Protein AF-A0ABD1ZQE1-F1 (afdb_monomer_lite)

Organism: NCBI:txid41844

Sequence (246 aa):
MGNGGNFEIPQEILAVLPSDPYEQLDLARRITAMAVAERLSKLEGETGKLRAKLAEKELIITELNDRVADAESTLEETTARLSAALDDQAKLANEKNLLVNTVKKLNRDVAKLETFKRTLMQSLQEDDDGSHKSEYGGHSSSVAALVASEAKKASSDSWSNSRSQAWNDDNDSEPSHTHGSPASADATGAGSPERAPPQESSSKVPLPLSLPSSLVISPLERSVKTALSRGDCNKAIVLLLMFCNP

InterPro domains:
  IPR058936 At4g15545-like [PTHR47383] (4-231)

pLDDT: mean 73.69, std 25.11, range [28.98, 98.75]

Radius of gyration: 49.68 Å; chains: 1; bounding box: 102×58×146 Å

Secondary structure (DSSP, 8-state):
----------HHHHTTS-SSHHHHHHHHHHHHHHHHHHHHHHHHHHHHHHHHHHHHHHHHHHHHHHHHHHHHHHHHHHHHHHHHHHHHHHHHHHHHHHHHHHHHHHHHHHHHHHHHHHHHHHHHHHHHGGGS----------HHHHHHHHHHHTSS--------------------------------------------------------------HHHHHHHHHHHTT-HHHHHHHHHTTS--

Structure (mmCIF, N/CA/C/O backbone):
data_AF-A0ABD1ZQE1-F1
#
_entry.id   AF-A0ABD1ZQE1-F1
#
loop_
_atom_site.group_PDB
_atom_site.id
_atom_site.type_symbol
_atom_site.label_atom_id
_atom_site.label_alt_id
_atom_site.label_comp_id
_atom_site.label_asym_id
_atom_site.label_entity_id
_atom_site.label_seq_id
_atom_site.pdbx_PDB_ins_code
_atom_site.Cartn_x
_atom_site.Cartn_y
_atom_site.Cartn_z
_atom_site.occupancy
_atom_site.B_iso_or_equiv
_atom_site.auth_seq_id
_atom_site.auth_comp_id
_atom_site.auth_asym_id
_atom_site.auth_atom_id
_atom_site.pdbx_PDB_model_num
ATOM 1 N N . MET A 1 1 ? -10.333 13.933 69.249 1.00 42.19 1 MET A N 1
ATOM 2 C CA . MET A 1 1 ? -11.207 12.821 68.816 1.00 42.19 1 MET A CA 1
ATOM 3 C C . MET A 1 1 ? -12.400 13.460 68.130 1.00 42.19 1 MET A C 1
ATOM 5 O O . MET A 1 1 ? -13.180 14.116 68.803 1.00 42.19 1 MET A O 1
ATOM 9 N N . GLY A 1 2 ? -12.412 13.460 66.796 1.00 43.78 2 GLY A N 1
ATOM 10 C CA . GLY A 1 2 ? -13.240 14.380 66.014 1.00 43.78 2 GLY A CA 1
ATOM 11 C C . GLY A 1 2 ? -14.594 13.802 65.621 1.00 43.78 2 GLY A C 1
ATOM 12 O O . GLY A 1 2 ? -14.643 12.880 64.821 1.00 43.78 2 GLY A O 1
ATOM 13 N N . ASN A 1 3 ? -15.653 14.411 66.154 1.00 45.50 3 ASN A N 1
ATOM 14 C CA . ASN A 1 3 ? -16.943 14.614 65.496 1.00 45.50 3 ASN A CA 1
ATOM 15 C C . ASN A 1 3 ? -17.528 13.413 64.723 1.00 45.50 3 ASN A C 1
ATOM 17 O O . ASN A 1 3 ? -17.558 13.405 63.492 1.00 45.50 3 ASN A O 1
ATOM 21 N N . GLY A 1 4 ? -18.084 12.443 65.456 1.00 54.31 4 GLY A N 1
ATOM 22 C CA . GLY A 1 4 ? -19.125 11.581 64.898 1.00 54.31 4 GLY A CA 1
ATOM 23 C C . GLY A 1 4 ? -20.335 12.449 64.565 1.00 54.31 4 GLY A C 1
ATOM 24 O O . GLY A 1 4 ? -21.123 12.762 65.450 1.00 54.31 4 GLY A O 1
ATOM 25 N N . GLY A 1 5 ? -20.422 12.917 63.318 1.00 51.06 5 GLY A N 1
ATOM 26 C CA . GLY A 1 5 ? -21.546 13.725 62.862 1.00 51.06 5 GLY A CA 1
ATOM 27 C C . GLY A 1 5 ? -22.825 12.907 62.971 1.00 51.06 5 GLY A C 1
ATOM 28 O O . GLY A 1 5 ? -22.910 11.839 62.367 1.00 51.06 5 GLY A O 1
ATOM 29 N N . ASN A 1 6 ? -23.791 13.395 63.751 1.00 60.50 6 ASN A N 1
ATOM 30 C CA . ASN A 1 6 ? -25.096 12.760 63.886 1.00 60.50 6 ASN A CA 1
ATOM 31 C C . ASN A 1 6 ? -25.741 12.670 62.499 1.00 60.50 6 ASN A C 1
ATOM 33 O O . ASN A 1 6 ? -26.168 13.679 61.940 1.00 60.50 6 ASN A O 1
ATOM 37 N N . PHE A 1 7 ? -25.783 11.464 61.939 1.00 66.62 7 PHE A N 1
ATOM 38 C CA . PHE A 1 7 ? -26.463 11.199 60.682 1.00 66.62 7 PHE A CA 1
ATOM 39 C C . PHE A 1 7 ? -27.963 11.079 60.971 1.00 66.62 7 PHE A C 1
ATOM 41 O O . PHE A 1 7 ? -28.499 9.980 61.110 1.00 66.62 7 PHE A O 1
ATOM 48 N N . GLU A 1 8 ? -28.626 12.223 61.145 1.00 79.12 8 GLU A N 1
ATOM 49 C CA . GLU A 1 8 ? -30.082 12.274 61.250 1.00 79.12 8 GLU A CA 1
ATOM 50 C C . GLU A 1 8 ? -30.692 11.848 59.914 1.00 79.12 8 GLU A C 1
ATOM 52 O O . GLU A 1 8 ? -30.603 12.545 58.903 1.00 79.12 8 GLU A O 1
ATOM 57 N N . ILE A 1 9 ? -31.295 10.660 59.915 1.00 81.44 9 ILE A N 1
ATOM 58 C CA . ILE A 1 9 ? -32.067 10.154 58.784 1.00 81.44 9 ILE A CA 1
ATOM 59 C C . ILE A 1 9 ? -33.347 11.002 58.700 1.00 81.44 9 ILE A C 1
ATOM 61 O O . ILE A 1 9 ? -34.075 11.065 59.693 1.00 81.44 9 ILE A O 1
ATOM 65 N N . PRO A 1 10 ? -33.652 11.638 57.551 1.00 89.81 10 PRO A N 1
ATOM 66 C CA . PRO A 1 10 ? -34.855 12.448 57.393 1.00 89.81 10 PRO A CA 1
ATOM 67 C C . PRO A 1 10 ? -36.128 11.703 57.804 1.00 89.81 10 PRO A C 1
ATOM 69 O O . PRO A 1 10 ? -36.316 10.535 57.453 1.00 89.81 10 PRO A O 1
ATOM 72 N N . GLN A 1 11 ? -37.035 12.401 58.493 1.00 83.75 11 GLN A N 1
ATOM 73 C CA . GLN A 1 11 ? -38.288 11.833 59.009 1.00 83.75 11 GLN A CA 1
ATOM 74 C C . GLN A 1 11 ? -39.142 11.180 57.906 1.00 83.75 11 GLN A C 1
ATOM 76 O O . GLN A 1 11 ? -39.815 10.179 58.138 1.00 83.75 11 GLN A O 1
ATOM 81 N N . GLU A 1 12 ? -39.062 11.723 56.691 1.00 86.50 12 GLU A N 1
ATOM 82 C CA . GLU A 1 12 ? -39.684 11.197 55.473 1.00 86.50 12 GLU A CA 1
ATOM 83 C C . GLU A 1 12 ? -39.190 9.787 55.125 1.00 86.50 12 GLU A C 1
ATOM 85 O O . GLU A 1 12 ? -39.995 8.934 54.767 1.00 86.50 12 GLU A O 1
ATOM 90 N N . ILE A 1 13 ? -37.889 9.514 55.282 1.00 84.81 13 ILE A N 1
ATOM 91 C CA . ILE A 1 13 ? -37.289 8.194 55.034 1.00 84.81 13 ILE A CA 1
ATOM 92 C C . ILE A 1 13 ? -37.638 7.231 56.173 1.00 84.81 13 ILE A C 1
ATOM 94 O O . ILE A 1 13 ? -37.975 6.078 55.910 1.00 84.81 13 ILE A O 1
ATOM 98 N N . LEU A 1 14 ? -37.627 7.705 57.425 1.00 84.06 14 LEU A N 1
ATOM 99 C CA . LEU A 1 14 ? -38.052 6.909 58.584 1.00 84.06 14 LEU A CA 1
ATOM 100 C C . LEU A 1 14 ? -39.512 6.439 58.467 1.00 84.06 14 LEU A C 1
ATOM 102 O O . LEU A 1 14 ? -39.828 5.342 58.914 1.00 84.06 14 LEU A O 1
ATOM 106 N N . ALA A 1 15 ? -40.386 7.223 57.827 1.00 86.06 15 ALA A N 1
ATOM 107 C CA . ALA A 1 15 ? -41.787 6.863 57.603 1.00 86.06 15 ALA A CA 1
ATOM 108 C C . ALA A 1 15 ? -42.003 5.751 56.551 1.00 86.06 15 ALA A C 1
ATOM 110 O O . ALA A 1 15 ? -43.065 5.131 56.548 1.00 86.06 15 ALA A O 1
ATOM 111 N N . VAL A 1 16 ? -41.027 5.491 55.668 1.00 89.75 16 VAL A N 1
ATOM 112 C CA . VAL A 1 16 ? -41.084 4.413 54.650 1.00 89.75 16 VAL A CA 1
ATOM 113 C C . VAL A 1 16 ? -40.208 3.207 55.000 1.00 89.75 16 VAL A C 1
ATOM 115 O O . VAL A 1 16 ? -40.231 2.199 54.291 1.00 89.75 16 VAL A O 1
ATOM 118 N N . LEU A 1 17 ? -39.411 3.303 56.065 1.00 90.12 17 LEU A N 1
ATOM 119 C CA . LEU A 1 17 ? -38.509 2.243 56.495 1.00 90.12 17 LEU A CA 1
ATOM 120 C C . LEU A 1 17 ? -39.304 1.141 57.231 1.00 90.12 17 LEU A C 1
ATOM 122 O O . LEU A 1 17 ? -40.104 1.469 58.110 1.00 90.12 17 LEU A O 1
ATOM 126 N N . PRO A 1 18 ? -39.093 -0.156 56.926 1.00 92.75 18 PRO A N 1
ATOM 127 C CA . PRO A 1 18 ? -39.742 -1.247 57.652 1.00 92.75 18 PRO A CA 1
ATOM 128 C C . PRO A 1 18 ? -39.491 -1.159 59.160 1.00 92.75 18 PRO A C 1
ATOM 130 O O . PRO A 1 18 ? -38.389 -0.819 59.588 1.00 92.75 18 PRO A O 1
ATOM 133 N N . SER A 1 19 ? -40.497 -1.471 59.977 1.00 89.88 19 SER A N 1
ATOM 134 C CA . SER A 1 19 ? -40.360 -1.413 61.442 1.00 89.88 19 SER A CA 1
ATOM 135 C C . SER A 1 19 ? -39.588 -2.604 62.022 1.00 89.88 19 SER A C 1
ATOM 137 O O . SER A 1 19 ? -39.039 -2.491 63.116 1.00 89.88 19 SER A O 1
ATOM 139 N N . ASP A 1 20 ? -39.534 -3.729 61.304 1.00 95.81 20 ASP A N 1
ATOM 140 C CA . ASP A 1 20 ? -38.746 -4.901 61.686 1.00 95.81 20 ASP A CA 1
ATOM 141 C C . ASP A 1 20 ? -37.277 -4.778 61.212 1.00 95.81 20 ASP A C 1
ATOM 143 O O . ASP A 1 20 ? -37.026 -4.480 60.038 1.00 95.81 20 ASP A O 1
ATOM 147 N N . PRO A 1 21 ? -36.278 -5.021 62.085 1.00 93.81 21 PRO A N 1
ATOM 148 C CA . PRO A 1 21 ? -34.865 -4.893 61.726 1.00 93.81 21 PRO A CA 1
ATOM 149 C C . PRO A 1 21 ? -34.365 -5.915 60.689 1.00 93.81 21 PRO A C 1
ATOM 151 O O . PRO A 1 21 ? -33.378 -5.633 60.005 1.00 93.81 21 PRO A O 1
ATOM 154 N N . TYR A 1 22 ? -35.001 -7.082 60.532 1.00 96.56 22 TYR A N 1
ATOM 155 C CA . TYR A 1 22 ? -34.612 -8.048 59.498 1.00 96.56 22 TYR A CA 1
ATOM 156 C C . TYR A 1 22 ? -35.141 -7.624 58.121 1.00 96.56 22 TYR A C 1
ATOM 158 O O . TYR A 1 22 ? -34.394 -7.678 57.140 1.00 96.56 22 TYR A O 1
ATOM 166 N N . GLU A 1 23 ? -36.365 -7.093 58.042 1.00 95.94 23 GLU A N 1
ATOM 167 C CA . GLU A 1 23 ? -36.902 -6.488 56.812 1.00 95.94 23 GLU A CA 1
ATOM 168 C C . GLU A 1 23 ? -36.058 -5.292 56.328 1.00 95.94 23 GLU A C 1
ATOM 170 O O . GLU A 1 23 ? -35.822 -5.145 55.124 1.00 95.94 23 GLU A O 1
ATOM 175 N N . GLN A 1 24 ? -35.526 -4.472 57.244 1.00 94.88 24 GLN A N 1
ATOM 176 C CA . GLN A 1 24 ? -34.577 -3.401 56.900 1.00 94.88 24 GLN A CA 1
ATOM 177 C C . GLN A 1 24 ? -33.282 -3.940 56.272 1.00 94.88 24 GLN A C 1
ATOM 179 O O . GLN A 1 24 ? -32.789 -3.380 55.288 1.00 94.88 24 GLN A O 1
ATOM 184 N N . LEU A 1 25 ? -32.732 -5.037 56.806 1.00 96.44 25 LEU A N 1
ATOM 185 C CA . LEU A 1 25 ? -31.527 -5.672 56.265 1.00 96.44 25 LEU A CA 1
ATOM 186 C C . LEU A 1 25 ? -31.771 -6.241 54.858 1.00 96.44 25 LEU A C 1
ATOM 188 O O . LEU A 1 25 ? -30.907 -6.136 53.983 1.00 96.44 25 LEU A O 1
ATOM 192 N N . ASP A 1 26 ? -32.949 -6.812 54.622 1.00 96.81 26 ASP A N 1
ATOM 193 C CA . ASP A 1 26 ? -33.350 -7.333 53.315 1.00 96.81 26 ASP A CA 1
ATOM 194 C C . ASP A 1 26 ? -33.586 -6.211 52.291 1.00 96.81 26 ASP A C 1
ATOM 196 O O . ASP A 1 26 ? -33.171 -6.340 51.131 1.00 96.81 26 ASP A O 1
ATOM 200 N N . LEU A 1 27 ? -34.153 -5.074 52.713 1.00 95.62 27 LEU A N 1
ATOM 201 C CA . LEU A 1 27 ? -34.239 -3.860 51.897 1.00 95.62 27 LEU A CA 1
ATOM 202 C C . LEU A 1 27 ? -32.841 -3.328 51.537 1.00 95.62 27 LEU A C 1
ATOM 204 O O . LEU A 1 27 ? -32.567 -3.079 50.362 1.00 95.62 27 LEU A O 1
ATOM 208 N N . ALA A 1 28 ? -31.931 -3.222 52.509 1.00 96.00 28 ALA A N 1
ATOM 209 C CA . ALA A 1 28 ? -30.550 -2.788 52.280 1.00 96.00 28 ALA A CA 1
ATOM 210 C C . ALA A 1 28 ? -29.798 -3.722 51.312 1.00 96.00 28 ALA A C 1
ATOM 212 O O . ALA A 1 28 ? -29.109 -3.258 50.393 1.00 96.00 28 ALA A O 1
ATOM 213 N N . ARG A 1 29 ? -29.980 -5.044 51.455 1.00 97.75 29 ARG A N 1
ATOM 214 C CA . ARG A 1 29 ? -29.431 -6.048 50.529 1.00 97.75 29 ARG A CA 1
ATOM 215 C C . ARG A 1 29 ? -29.992 -5.871 49.119 1.00 97.75 29 ARG A C 1
ATOM 217 O O . ARG A 1 29 ? -29.226 -5.932 48.160 1.00 97.75 29 ARG A O 1
ATOM 224 N N . ARG A 1 30 ? -31.296 -5.599 48.979 1.00 97.69 30 ARG A N 1
ATOM 225 C CA . ARG A 1 30 ? -31.943 -5.331 47.683 1.00 97.69 30 ARG A CA 1
ATOM 226 C C . ARG A 1 30 ? -31.416 -4.052 47.030 1.00 97.69 30 ARG A C 1
ATOM 228 O O . ARG A 1 30 ? -31.099 -4.082 45.846 1.00 97.69 30 ARG A O 1
ATOM 235 N N . ILE A 1 31 ? -31.265 -2.964 47.787 1.00 96.69 31 ILE A N 1
ATOM 236 C CA . ILE A 1 31 ? -30.689 -1.700 47.293 1.00 96.69 31 ILE A CA 1
ATOM 237 C C . ILE A 1 31 ? -29.254 -1.924 46.805 1.00 96.69 31 ILE A C 1
ATOM 239 O O . ILE A 1 31 ? -28.911 -1.517 45.697 1.00 96.69 31 ILE A O 1
ATOM 243 N N . THR A 1 32 ? -28.438 -2.645 47.578 1.00 98.25 32 THR A N 1
ATOM 244 C CA . THR A 1 32 ? -27.058 -2.972 47.186 1.00 98.25 32 THR A CA 1
ATOM 245 C C . THR A 1 32 ? -27.025 -3.854 45.935 1.00 98.25 32 THR A C 1
ATOM 247 O O . THR A 1 32 ? -26.240 -3.591 45.028 1.00 98.25 32 THR A O 1
ATOM 250 N N . ALA A 1 33 ? -27.901 -4.859 45.834 1.00 98.31 33 ALA A N 1
ATOM 251 C CA . ALA A 1 33 ? -28.013 -5.704 44.645 1.00 98.31 33 ALA A CA 1
ATOM 252 C C . ALA A 1 33 ? -28.395 -4.894 43.391 1.00 98.31 33 ALA A C 1
ATOM 254 O O . ALA A 1 33 ? -27.786 -5.091 42.341 1.00 98.31 33 ALA A O 1
ATOM 255 N N . MET A 1 34 ? -29.335 -3.946 43.501 1.00 98.31 34 MET A N 1
ATOM 256 C CA . MET A 1 34 ? -29.698 -3.047 42.397 1.00 98.31 34 MET A CA 1
ATOM 257 C C . MET A 1 34 ? -28.541 -2.118 42.006 1.00 98.31 34 MET A C 1
ATOM 259 O O . MET A 1 34 ? -28.222 -2.026 40.825 1.00 98.31 34 MET A O 1
ATOM 263 N N . ALA A 1 35 ? -27.857 -1.497 42.972 1.00 98.44 35 ALA A N 1
ATOM 264 C CA . ALA A 1 35 ? -26.713 -0.619 42.704 1.00 98.44 35 ALA A CA 1
ATOM 265 C C . ALA A 1 35 ? -25.529 -1.365 42.053 1.00 98.44 35 ALA A C 1
ATOM 267 O O . ALA A 1 35 ? -24.853 -0.836 41.167 1.00 98.44 35 ALA A O 1
ATOM 268 N N . VAL A 1 36 ? -25.286 -2.619 42.455 1.00 98.50 36 VAL A N 1
ATOM 269 C CA . VAL A 1 36 ? -24.295 -3.494 41.810 1.00 98.50 36 VAL A CA 1
ATOM 270 C C . VAL A 1 36 ? -24.739 -3.873 40.395 1.00 98.50 36 VAL A C 1
ATOM 272 O O . VAL A 1 36 ? -23.916 -3.811 39.485 1.00 98.50 36 VAL A O 1
ATOM 275 N N . ALA A 1 37 ? -26.016 -4.207 40.183 1.00 98.31 37 ALA A N 1
ATOM 276 C CA . ALA A 1 37 ? -26.553 -4.542 38.863 1.00 98.31 37 ALA A CA 1
ATOM 277 C C . ALA A 1 37 ? -26.507 -3.353 37.883 1.00 98.31 37 ALA A C 1
ATOM 279 O O . ALA A 1 37 ? -26.112 -3.530 36.732 1.00 98.31 37 ALA A O 1
ATOM 280 N N . GLU A 1 38 ? -26.827 -2.136 38.332 1.00 98.38 38 GLU A N 1
ATOM 281 C CA . GLU A 1 38 ? -26.705 -0.915 37.524 1.00 98.38 38 GLU A CA 1
ATOM 282 C C . GLU A 1 38 ? -25.245 -0.668 37.113 1.00 98.38 38 GLU A C 1
ATOM 284 O O . GLU A 1 38 ? -24.941 -0.465 35.933 1.00 98.38 38 GLU A O 1
ATOM 289 N N . ARG A 1 39 ? -24.313 -0.754 38.073 1.00 98.50 39 ARG A N 1
ATOM 290 C CA . ARG A 1 39 ? -22.879 -0.597 37.798 1.00 98.50 39 ARG A CA 1
ATOM 291 C C . ARG A 1 39 ? -22.351 -1.684 36.859 1.00 98.50 39 ARG A C 1
ATOM 293 O O . ARG A 1 39 ? -21.531 -1.373 35.994 1.00 98.50 39 ARG A O 1
ATOM 300 N N . LEU A 1 40 ? -22.813 -2.925 37.011 1.00 98.50 40 LEU A N 1
ATOM 301 C CA . LEU A 1 40 ? -22.467 -4.038 36.128 1.00 98.50 40 LEU A CA 1
ATOM 302 C C . LEU A 1 40 ? -22.969 -3.771 34.704 1.00 98.50 40 LEU A C 1
ATOM 304 O O . LEU A 1 40 ? -22.155 -3.739 33.787 1.00 98.50 40 LEU A O 1
ATOM 308 N N . SER A 1 41 ? -24.253 -3.442 34.535 1.00 98.25 41 SER A N 1
ATOM 309 C CA . SER A 1 41 ? -24.852 -3.092 33.238 1.00 98.25 41 SER A CA 1
ATOM 310 C C . SER A 1 41 ? -24.125 -1.927 32.554 1.00 98.25 41 SER A C 1
ATOM 312 O O . SER A 1 41 ? -23.918 -1.941 31.338 1.00 98.25 41 SER A O 1
ATOM 314 N N . LYS A 1 42 ? -23.703 -0.906 33.314 1.00 98.44 42 LYS A N 1
ATOM 315 C CA . LYS A 1 42 ? -22.900 0.204 32.781 1.00 98.44 42 LYS A CA 1
ATOM 316 C C . LYS A 1 42 ? -21.540 -0.277 32.262 1.00 98.44 42 LYS A C 1
ATOM 318 O O . LYS A 1 42 ? -21.178 0.051 31.133 1.00 98.44 42 LYS A O 1
ATOM 323 N N . LEU A 1 43 ? -20.811 -1.066 33.055 1.00 98.50 43 LEU A N 1
ATOM 324 C CA . LEU A 1 43 ? -19.501 -1.611 32.675 1.00 98.50 43 LEU A CA 1
ATOM 325 C C . LEU A 1 43 ? -19.598 -2.581 31.490 1.00 98.50 43 LEU A C 1
ATOM 327 O O . LEU A 1 43 ? -18.749 -2.549 30.600 1.00 98.50 43 LEU A O 1
ATOM 331 N N . GLU A 1 44 ? -20.640 -3.408 31.426 1.00 98.38 44 GLU A N 1
ATOM 332 C CA . GLU A 1 44 ? -20.919 -4.293 30.291 1.00 98.38 44 GLU A CA 1
ATOM 333 C C . GLU A 1 44 ? -21.181 -3.488 29.012 1.00 98.38 44 GLU A C 1
ATOM 335 O O . GLU A 1 44 ? -20.582 -3.775 27.971 1.00 98.38 44 GLU A O 1
ATOM 340 N N . GLY A 1 45 ? -21.988 -2.425 29.096 1.00 98.50 45 GLY A N 1
ATOM 341 C CA . GLY A 1 45 ? -22.247 -1.511 27.982 1.00 98.50 45 GLY A CA 1
ATOM 342 C C . GLY A 1 45 ? -21.003 -0.745 27.513 1.00 98.50 45 GLY A C 1
ATOM 343 O O . GLY A 1 45 ? -20.777 -0.606 26.309 1.00 98.50 45 GLY A O 1
ATOM 344 N N . GLU A 1 46 ? -20.164 -0.272 28.435 1.00 98.50 46 GLU A N 1
ATOM 345 C CA . GLU A 1 46 ? -18.870 0.353 28.119 1.00 98.50 46 GLU A CA 1
ATOM 346 C C . GLU A 1 46 ? -17.912 -0.648 27.459 1.00 98.50 46 GLU A C 1
ATOM 348 O O . GLU A 1 46 ? -17.334 -0.350 26.411 1.00 98.50 46 GLU A O 1
ATOM 353 N N . THR A 1 47 ? -17.818 -1.868 27.988 1.00 98.44 47 THR A N 1
ATOM 354 C CA . THR A 1 47 ? -16.986 -2.935 27.412 1.00 98.44 47 THR A CA 1
ATOM 355 C C . THR A 1 47 ? -17.484 -3.345 26.022 1.00 98.44 47 THR A C 1
ATOM 357 O O . THR A 1 47 ? -16.678 -3.551 25.115 1.00 98.44 47 THR A O 1
ATOM 360 N N . GLY A 1 48 ? -18.802 -3.410 25.806 1.00 98.56 48 GLY A N 1
ATOM 361 C CA . GLY A 1 48 ? -19.407 -3.641 24.491 1.00 98.56 48 GLY A CA 1
ATOM 362 C C . GLY A 1 48 ? -19.031 -2.558 23.475 1.00 98.56 48 GLY A C 1
ATOM 363 O O . GLY A 1 48 ? -18.571 -2.877 22.379 1.00 98.56 48 GLY A O 1
ATOM 364 N N . LYS A 1 49 ? -19.126 -1.278 23.861 1.00 98.62 49 LYS A N 1
ATOM 365 C CA . LYS A 1 49 ? -18.696 -0.138 23.026 1.00 98.62 49 LYS A CA 1
ATOM 366 C C . LYS A 1 49 ? -17.204 -0.193 22.689 1.00 98.62 49 LYS A C 1
ATOM 368 O O . LYS A 1 49 ? -16.829 0.105 21.557 1.00 98.62 49 LYS A O 1
ATOM 373 N N . LEU A 1 50 ? -16.352 -0.577 23.643 1.00 98.56 50 LEU A N 1
ATOM 374 C CA . LEU A 1 50 ? -14.912 -0.728 23.412 1.00 98.56 50 LEU A CA 1
ATOM 375 C C . LEU A 1 50 ? -14.601 -1.891 22.458 1.00 98.56 50 LEU A C 1
ATOM 377 O O . LEU A 1 50 ? -13.792 -1.711 21.552 1.00 98.56 50 LEU A O 1
ATOM 381 N N . ARG A 1 51 ? -15.281 -3.039 22.587 1.00 98.69 51 ARG A N 1
ATOM 382 C CA . ARG A 1 51 ? -15.149 -4.163 21.638 1.00 98.69 51 ARG A CA 1
ATOM 383 C C . ARG A 1 51 ? -15.602 -3.790 20.224 1.00 98.69 51 ARG A C 1
ATOM 385 O O . ARG A 1 51 ? -14.919 -4.144 19.271 1.00 98.69 51 ARG A O 1
ATOM 392 N N . ALA A 1 52 ? -16.700 -3.045 20.085 1.00 98.56 52 ALA A N 1
ATOM 393 C CA . ALA A 1 52 ? -17.171 -2.567 18.783 1.00 98.56 52 ALA A CA 1
ATOM 394 C C . ALA A 1 52 ? -16.151 -1.626 18.115 1.00 98.56 52 ALA A C 1
ATOM 396 O O . ALA A 1 52 ? -15.809 -1.819 16.952 1.00 98.56 52 ALA A O 1
ATOM 397 N N . LYS A 1 53 ? -15.596 -0.666 18.871 1.00 98.56 53 LYS A N 1
ATOM 398 C CA . LYS A 1 53 ? -14.513 0.210 18.387 1.00 98.56 53 LYS A CA 1
ATOM 399 C C . LYS A 1 53 ? -13.243 -0.561 18.031 1.00 98.56 53 LYS A C 1
ATOM 401 O O . LYS A 1 53 ? -12.581 -0.202 17.067 1.00 98.56 53 LYS A O 1
ATOM 406 N N . LEU A 1 54 ? -12.893 -1.600 18.791 1.00 98.62 54 LEU A N 1
ATOM 407 C CA . LEU A 1 54 ? -11.752 -2.454 18.465 1.00 98.62 54 LEU A CA 1
ATOM 408 C C . LEU A 1 54 ? -11.974 -3.161 17.122 1.00 98.62 54 LEU A C 1
ATOM 410 O O . LEU A 1 54 ? -11.118 -3.060 16.255 1.00 98.62 54 LEU A O 1
ATOM 414 N N . ALA A 1 55 ? -13.141 -3.778 16.910 1.00 98.62 55 ALA A N 1
ATOM 415 C CA . ALA A 1 55 ? -13.479 -4.431 15.644 1.00 98.62 55 ALA A CA 1
ATOM 416 C C . ALA A 1 55 ? -13.478 -3.457 14.447 1.00 98.62 55 ALA A C 1
ATOM 418 O O . ALA A 1 55 ? -12.949 -3.786 13.391 1.00 98.62 55 ALA A O 1
ATOM 419 N N . GLU A 1 56 ? -13.999 -2.236 14.617 1.00 98.69 56 GLU A N 1
ATOM 420 C CA . GLU A 1 56 ? -13.911 -1.170 13.605 1.00 98.69 56 GLU A CA 1
ATOM 421 C C . GLU A 1 56 ? -12.448 -0.840 13.251 1.00 98.69 56 GLU A C 1
ATOM 423 O O . GLU A 1 56 ? -12.107 -0.687 12.079 1.00 98.69 56 GLU A O 1
ATOM 428 N N . LYS A 1 57 ? -11.562 -0.757 14.253 1.00 98.62 57 LYS A N 1
ATOM 429 C CA . LYS A 1 57 ? -10.139 -0.472 14.027 1.00 98.62 57 LYS A CA 1
ATOM 430 C C . LYS A 1 57 ? -9.383 -1.650 13.421 1.00 98.62 57 LYS A C 1
ATOM 432 O O . LYS A 1 57 ? -8.543 -1.398 12.568 1.00 98.62 57 LYS A O 1
ATOM 437 N N . GLU A 1 58 ? -9.706 -2.892 13.775 1.00 98.75 58 GLU A N 1
ATOM 438 C CA . GLU A 1 58 ? -9.179 -4.089 13.099 1.00 98.75 58 GLU A CA 1
ATOM 439 C C . GLU A 1 58 ? -9.527 -4.073 11.599 1.00 98.75 58 GLU A C 1
ATOM 441 O O . GLU A 1 58 ? -8.637 -4.255 10.773 1.00 98.75 58 GLU A O 1
ATOM 446 N N . LEU A 1 59 ? -10.775 -3.745 11.228 1.00 98.75 59 LEU A N 1
ATOM 447 C CA . LEU A 1 59 ? -11.182 -3.629 9.818 1.00 98.75 59 LEU A CA 1
ATOM 448 C C . LEU A 1 59 ? -10.401 -2.538 9.065 1.00 98.75 59 LEU A C 1
ATOM 450 O O . LEU A 1 59 ? -9.908 -2.777 7.961 1.00 98.75 59 LEU A O 1
ATOM 454 N N . ILE A 1 60 ? -10.235 -1.359 9.674 1.00 98.75 60 ILE A N 1
ATOM 455 C CA . ILE A 1 60 ? -9.432 -0.267 9.097 1.00 98.75 60 ILE A CA 1
ATOM 456 C C . ILE A 1 60 ? -7.957 -0.682 8.966 1.00 98.75 60 ILE A C 1
ATOM 458 O O . ILE A 1 60 ? -7.309 -0.344 7.979 1.00 98.75 60 ILE A O 1
ATOM 462 N N . ILE A 1 61 ? -7.415 -1.432 9.930 1.00 98.69 61 ILE A N 1
ATOM 463 C CA . ILE A 1 61 ? -6.048 -1.965 9.862 1.00 98.69 61 ILE A CA 1
ATOM 464 C C . ILE A 1 61 ? -5.917 -2.965 8.708 1.00 98.69 61 ILE A C 1
ATOM 466 O O . ILE A 1 61 ? -4.941 -2.876 7.967 1.00 98.69 61 ILE A O 1
ATOM 470 N N . THR A 1 62 ? -6.879 -3.875 8.509 1.00 98.69 62 THR A N 1
ATOM 471 C CA . THR A 1 62 ? -6.853 -4.797 7.360 1.00 98.69 62 THR A CA 1
ATOM 472 C C . THR A 1 62 ? -6.905 -4.045 6.032 1.00 98.69 62 THR A C 1
ATOM 474 O O . THR A 1 62 ? -6.016 -4.234 5.212 1.00 98.69 62 THR A O 1
ATOM 477 N N . GLU A 1 63 ? -7.827 -3.090 5.872 1.00 98.69 63 GLU A N 1
ATOM 478 C CA . GLU A 1 63 ? -7.948 -2.291 4.644 1.00 98.69 63 GLU A CA 1
ATOM 479 C C . GLU A 1 63 ? -6.671 -1.485 4.339 1.00 98.69 63 GLU A C 1
ATOM 481 O O . GLU A 1 63 ? -6.249 -1.376 3.187 1.00 98.69 63 GLU A O 1
ATOM 486 N N . LEU A 1 64 ? -6.028 -0.914 5.363 1.00 98.69 64 LEU A N 1
ATOM 487 C CA . LEU A 1 64 ? -4.764 -0.195 5.193 1.00 98.69 64 LEU A CA 1
ATOM 488 C C . LEU A 1 64 ? -3.601 -1.133 4.846 1.00 98.69 64 LEU A C 1
ATOM 490 O O . LEU A 1 64 ? -2.757 -0.747 4.040 1.00 98.69 64 LEU A O 1
ATOM 494 N N . ASN A 1 65 ? -3.554 -2.343 5.409 1.00 98.69 65 ASN A N 1
ATOM 495 C CA . ASN A 1 65 ? -2.542 -3.340 5.048 1.00 98.69 65 ASN A CA 1
ATOM 496 C C . ASN A 1 65 ? -2.711 -3.813 3.597 1.00 98.69 65 ASN A C 1
ATOM 498 O O . ASN A 1 65 ? -1.714 -3.896 2.884 1.00 98.69 65 ASN A O 1
ATOM 502 N N . ASP A 1 66 ? -3.945 -4.052 3.146 1.00 98.62 66 ASP A N 1
ATOM 503 C CA . ASP A 1 66 ? -4.241 -4.453 1.764 1.00 98.62 66 ASP A CA 1
ATOM 504 C C . ASP A 1 66 ? -3.785 -3.363 0.777 1.00 98.62 66 ASP A C 1
ATOM 506 O O . ASP A 1 66 ? -3.020 -3.630 -0.149 1.00 98.62 66 ASP A O 1
ATOM 510 N N . ARG A 1 67 ? -4.125 -2.093 1.049 1.00 98.69 67 ARG A N 1
ATOM 511 C CA . ARG A 1 67 ? -3.662 -0.937 0.253 1.00 98.69 67 ARG A CA 1
ATOM 512 C C . ARG A 1 67 ? -2.138 -0.786 0.230 1.00 98.69 67 ARG A C 1
ATOM 514 O O . ARG A 1 67 ? -1.589 -0.327 -0.770 1.00 98.69 67 ARG A O 1
ATOM 521 N N . VAL A 1 68 ? -1.451 -1.121 1.326 1.00 98.75 68 VAL A N 1
ATOM 522 C CA . VAL A 1 68 ? 0.021 -1.129 1.373 1.00 98.75 68 VAL A CA 1
ATOM 523 C C . VAL A 1 68 ? 0.576 -2.264 0.515 1.00 98.75 68 VAL A C 1
ATOM 525 O O . VAL A 1 68 ? 1.505 -2.015 -0.246 1.00 98.75 68 VAL A O 1
ATOM 528 N N . ALA A 1 69 ? -0.004 -3.465 0.568 1.00 98.62 69 ALA A N 1
ATOM 529 C CA . ALA A 1 69 ? 0.418 -4.593 -0.262 1.00 98.62 69 ALA A CA 1
ATOM 530 C C . ALA A 1 69 ? 0.234 -4.312 -1.768 1.00 98.62 69 ALA A C 1
ATOM 532 O O . ALA A 1 69 ? 1.153 -4.559 -2.550 1.00 98.62 69 ALA A O 1
ATOM 533 N N . ASP A 1 70 ? -0.894 -3.717 -2.167 1.00 98.62 70 ASP A N 1
ATOM 534 C CA . ASP A 1 70 ? -1.147 -3.288 -3.553 1.00 98.62 70 ASP A CA 1
ATOM 535 C C . ASP A 1 70 ? -0.119 -2.242 -4.027 1.00 98.62 70 ASP A C 1
ATOM 537 O O . ASP A 1 70 ? 0.403 -2.310 -5.147 1.00 98.62 70 ASP A O 1
ATOM 541 N N . ALA A 1 71 ? 0.208 -1.274 -3.163 1.00 98.56 71 ALA A N 1
ATOM 542 C CA . ALA A 1 71 ? 1.200 -0.241 -3.450 1.00 98.56 71 ALA A CA 1
ATOM 543 C C . ALA A 1 71 ? 2.630 -0.806 -3.526 1.00 98.56 71 ALA A C 1
ATOM 545 O O . ALA A 1 71 ? 3.378 -0.433 -4.431 1.00 98.56 71 ALA A O 1
ATOM 546 N N . GLU A 1 72 ? 3.008 -1.722 -2.625 1.00 98.69 72 GLU A N 1
ATOM 547 C CA . GLU A 1 72 ? 4.294 -2.432 -2.671 1.00 98.69 72 GLU A CA 1
ATOM 548 C C . GLU A 1 72 ? 4.415 -3.272 -3.952 1.00 98.69 72 GLU A C 1
ATOM 550 O O . GLU A 1 72 ? 5.437 -3.184 -4.632 1.00 98.69 72 GLU A O 1
ATOM 555 N N . SER A 1 73 ? 3.364 -4.000 -4.344 1.00 98.62 73 SER A N 1
ATOM 556 C CA . SER A 1 73 ? 3.341 -4.790 -5.584 1.00 98.62 73 SER A CA 1
ATOM 557 C C . SER A 1 73 ? 3.471 -3.913 -6.837 1.00 98.62 73 SER A C 1
ATOM 559 O O . SER A 1 73 ? 4.268 -4.212 -7.728 1.00 98.62 73 SER A O 1
ATOM 561 N N . THR A 1 74 ? 2.761 -2.781 -6.882 1.00 98.56 74 THR A N 1
ATOM 562 C CA . THR A 1 74 ? 2.859 -1.812 -7.989 1.00 98.56 74 THR A CA 1
ATOM 563 C C . THR A 1 74 ? 4.253 -1.176 -8.063 1.00 98.56 74 THR A C 1
ATOM 565 O O . THR A 1 74 ? 4.790 -0.952 -9.153 1.00 98.56 74 THR A O 1
ATOM 568 N N . LEU A 1 75 ? 4.874 -0.892 -6.914 1.00 98.62 75 LEU A N 1
ATOM 569 C CA . LEU A 1 75 ? 6.236 -0.361 -6.838 1.00 98.62 75 LEU A CA 1
ATOM 570 C C . LEU A 1 75 ? 7.271 -1.398 -7.295 1.00 98.62 75 LEU A C 1
ATOM 572 O O . LEU A 1 75 ? 8.189 -1.050 -8.038 1.00 98.62 75 LEU A O 1
ATOM 576 N N . GLU A 1 76 ? 7.121 -2.664 -6.907 1.00 98.75 76 GLU A N 1
ATOM 577 C CA . GLU A 1 76 ? 7.983 -3.758 -7.366 1.00 98.75 76 GLU A CA 1
ATOM 578 C C . GLU A 1 76 ? 7.867 -3.955 -8.885 1.00 98.75 76 GLU A C 1
ATOM 580 O O . GLU A 1 76 ? 8.885 -3.973 -9.581 1.00 98.75 76 GLU A O 1
ATOM 585 N N . GLU A 1 77 ? 6.645 -3.993 -9.428 1.00 98.62 77 GLU A N 1
ATOM 586 C CA . GLU A 1 77 ? 6.423 -4.132 -10.869 1.00 98.62 77 GLU A CA 1
ATOM 587 C C . GLU A 1 77 ? 7.014 -2.952 -11.660 1.00 98.62 77 GLU A C 1
ATOM 589 O O . GLU A 1 77 ? 7.716 -3.150 -12.655 1.00 98.62 77 GLU A O 1
ATOM 594 N N . THR A 1 78 ? 6.763 -1.713 -11.230 1.00 98.50 78 THR A N 1
ATOM 595 C CA . THR A 1 78 ? 7.305 -0.520 -11.906 1.00 98.50 78 THR A CA 1
ATOM 596 C C . THR A 1 78 ? 8.829 -0.445 -11.809 1.00 98.50 78 THR A C 1
ATOM 598 O O . THR A 1 78 ? 9.475 -0.072 -12.790 1.00 98.50 78 THR A O 1
ATOM 601 N N . THR A 1 79 ? 9.417 -0.888 -10.694 1.00 98.62 79 THR A N 1
ATOM 602 C CA . THR A 1 79 ? 10.876 -1.005 -10.530 1.00 98.62 79 THR A CA 1
ATOM 603 C C . THR A 1 79 ? 11.462 -2.058 -11.473 1.00 98.62 79 THR A C 1
ATOM 605 O O . THR A 1 79 ? 12.459 -1.783 -12.140 1.00 98.62 79 THR A O 1
ATOM 608 N N . ALA A 1 80 ? 10.830 -3.230 -11.599 1.00 98.56 80 ALA A N 1
ATOM 609 C CA . ALA A 1 80 ? 11.260 -4.290 -12.516 1.00 98.56 80 ALA A CA 1
ATOM 610 C C . ALA A 1 80 ? 11.120 -3.891 -13.999 1.00 98.56 80 ALA A C 1
ATOM 612 O O . ALA A 1 80 ? 11.981 -4.203 -14.823 1.00 98.56 80 ALA A O 1
ATOM 613 N N . ARG A 1 81 ? 10.061 -3.150 -14.351 1.00 98.62 81 ARG A N 1
ATOM 614 C CA . ARG A 1 81 ? 9.898 -2.560 -15.691 1.00 98.62 81 ARG A CA 1
ATOM 615 C C . ARG A 1 81 ? 10.979 -1.512 -15.978 1.00 98.62 81 ARG A C 1
ATOM 617 O O . ARG A 1 81 ? 11.511 -1.482 -17.087 1.00 98.62 81 ARG A O 1
ATOM 624 N N . LEU A 1 82 ? 11.326 -0.676 -14.995 1.00 98.56 82 LEU A N 1
ATOM 625 C CA . LEU A 1 82 ? 12.377 0.335 -15.130 1.00 98.56 82 LEU A CA 1
ATOM 626 C C . LEU A 1 82 ? 13.765 -0.297 -15.302 1.00 98.56 82 LEU A C 1
ATOM 628 O O . LEU A 1 82 ? 14.508 0.133 -16.182 1.00 98.56 82 LEU A O 1
ATOM 632 N N . SER A 1 83 ? 14.118 -1.322 -14.520 1.00 98.62 83 SER A N 1
ATOM 633 C CA . SER A 1 83 ? 15.410 -2.006 -14.675 1.00 98.62 83 SER A CA 1
ATOM 634 C C . SER A 1 83 ? 15.540 -2.680 -16.044 1.00 98.62 83 SER A C 1
ATOM 636 O O . SER A 1 83 ? 16.559 -2.493 -16.708 1.00 98.62 83 SER A O 1
ATOM 638 N N . ALA A 1 84 ? 14.489 -3.350 -16.528 1.00 98.62 84 ALA A N 1
ATOM 639 C CA . ALA A 1 84 ? 14.468 -3.920 -17.877 1.00 98.62 84 ALA A CA 1
ATOM 640 C C . ALA A 1 84 ? 14.652 -2.849 -18.974 1.00 98.62 84 ALA A C 1
ATOM 642 O O . ALA A 1 84 ? 15.444 -3.037 -19.898 1.00 98.62 84 ALA A O 1
ATOM 643 N N . ALA A 1 85 ? 13.982 -1.698 -18.848 1.00 98.56 85 ALA A N 1
ATOM 644 C CA . ALA A 1 85 ? 14.126 -0.589 -19.792 1.00 98.56 85 ALA A CA 1
ATOM 645 C C . ALA A 1 85 ? 15.544 0.018 -19.791 1.00 98.56 85 ALA A C 1
ATOM 647 O O . ALA A 1 85 ? 16.055 0.376 -20.854 1.00 98.56 85 ALA A O 1
ATOM 648 N N . LEU A 1 86 ? 16.200 0.104 -18.628 1.00 98.62 86 LEU A N 1
ATOM 649 C CA . LEU A 1 86 ? 17.589 0.564 -18.510 1.00 98.62 86 LEU A CA 1
ATOM 650 C C . LEU A 1 86 ? 18.582 -0.434 -19.129 1.00 98.62 86 LEU A C 1
ATOM 652 O O . LEU A 1 86 ? 19.503 -0.016 -19.837 1.00 98.62 86 LEU A O 1
ATOM 656 N N . ASP A 1 87 ? 18.374 -1.738 -18.931 1.00 98.56 87 ASP A N 1
ATOM 657 C CA . ASP A 1 87 ? 19.180 -2.788 -19.566 1.00 98.56 87 ASP A CA 1
ATOM 658 C C . ASP A 1 87 ? 19.053 -2.749 -21.097 1.00 98.56 87 ASP A C 1
ATOM 660 O O . ASP A 1 87 ? 20.053 -2.849 -21.814 1.00 98.56 87 ASP A O 1
ATOM 664 N N . ASP A 1 88 ? 17.839 -2.571 -21.622 1.00 98.62 88 ASP A N 1
ATOM 665 C CA . ASP A 1 88 ? 17.600 -2.454 -23.064 1.00 98.62 88 ASP A CA 1
ATOM 666 C C . ASP A 1 88 ? 18.154 -1.142 -23.638 1.00 98.62 88 ASP A C 1
ATOM 668 O O . ASP A 1 88 ? 18.779 -1.152 -24.702 1.00 98.62 88 ASP A O 1
ATOM 672 N N . GLN A 1 89 ? 18.048 -0.027 -22.909 1.00 98.56 89 GLN A N 1
ATOM 673 C CA . GLN A 1 89 ? 18.714 1.229 -23.267 1.00 98.56 89 GLN A CA 1
ATOM 674 C C . GLN A 1 89 ? 20.239 1.048 -23.365 1.00 98.56 89 GLN A C 1
ATOM 676 O O . GLN A 1 89 ? 20.857 1.558 -24.306 1.00 98.56 89 GLN A O 1
ATOM 681 N N . ALA A 1 90 ? 20.856 0.307 -22.440 1.00 98.50 90 ALA A N 1
ATOM 682 C CA . ALA A 1 90 ? 22.288 0.017 -22.469 1.00 98.50 90 ALA A CA 1
ATOM 683 C C . ALA A 1 90 ? 22.683 -0.861 -23.674 1.00 98.50 90 ALA A C 1
ATOM 685 O O . ALA A 1 90 ? 23.675 -0.566 -24.349 1.00 98.50 90 ALA A O 1
ATOM 686 N N . LYS A 1 91 ? 21.892 -1.895 -24.003 1.00 98.69 91 LYS A N 1
ATOM 687 C CA . LYS A 1 91 ? 22.089 -2.731 -25.208 1.00 98.69 91 LYS A CA 1
ATOM 688 C C . LYS A 1 91 ? 22.016 -1.888 -26.485 1.00 98.69 91 LYS A C 1
ATOM 690 O O . LYS A 1 91 ? 22.970 -1.874 -27.263 1.00 98.69 91 LYS A O 1
ATOM 695 N N . LEU A 1 92 ? 20.948 -1.106 -26.651 1.00 98.50 92 LEU A N 1
ATOM 696 C CA . LEU A 1 92 ? 20.739 -0.243 -27.820 1.00 98.50 92 LEU A CA 1
ATOM 697 C C . LEU A 1 92 ? 21.821 0.843 -27.949 1.00 98.50 92 LEU A C 1
ATOM 699 O O . LEU A 1 92 ? 22.245 1.169 -29.059 1.00 98.50 92 LEU A O 1
ATOM 703 N N . ALA A 1 93 ? 22.324 1.384 -26.835 1.00 98.56 93 ALA A N 1
ATOM 704 C CA . ALA A 1 93 ? 23.451 2.317 -26.848 1.00 98.56 93 ALA A CA 1
ATOM 705 C C . ALA A 1 93 ? 24.746 1.655 -27.357 1.00 98.56 93 ALA A C 1
ATOM 707 O O . ALA A 1 93 ? 25.482 2.262 -28.143 1.00 98.56 93 ALA A O 1
ATOM 708 N N . ASN A 1 94 ? 25.010 0.404 -26.970 1.00 98.50 94 ASN A N 1
ATOM 709 C CA . ASN A 1 94 ? 26.152 -0.366 -27.465 1.00 98.50 94 ASN A CA 1
ATOM 710 C C . ASN A 1 94 ? 26.023 -0.675 -28.966 1.00 98.50 94 ASN A C 1
ATOM 712 O O . ASN A 1 94 ? 26.964 -0.424 -29.723 1.00 98.50 94 ASN A O 1
ATOM 716 N N . GLU A 1 95 ? 24.854 -1.127 -29.423 1.00 98.50 95 GLU A N 1
ATOM 717 C CA . GLU A 1 95 ? 24.569 -1.373 -30.846 1.00 98.50 95 GLU A CA 1
ATOM 718 C C . GLU A 1 95 ? 24.707 -0.101 -31.692 1.00 98.50 95 GLU A C 1
ATOM 720 O O . GLU A 1 95 ? 25.387 -0.106 -32.724 1.00 98.50 95 GLU A O 1
ATOM 725 N N . LYS A 1 96 ? 24.162 1.027 -31.218 1.00 98.56 96 LYS A N 1
ATOM 726 C CA . LYS A 1 96 ? 24.344 2.350 -31.834 1.00 98.56 96 LYS A CA 1
ATOM 727 C C . LYS A 1 96 ? 25.826 2.697 -31.985 1.00 98.56 96 LYS A C 1
ATOM 729 O O . LYS A 1 96 ? 26.236 3.154 -33.052 1.00 98.56 96 LYS A O 1
ATOM 734 N N . ASN A 1 97 ? 26.639 2.477 -30.953 1.00 98.44 97 ASN A N 1
ATOM 735 C CA . ASN A 1 97 ? 28.077 2.756 -31.000 1.00 98.44 97 ASN A CA 1
ATOM 736 C C . ASN A 1 97 ? 28.816 1.844 -31.999 1.00 98.44 97 ASN A C 1
ATOM 738 O O . ASN A 1 97 ? 29.659 2.329 -32.760 1.00 98.44 97 ASN A O 1
ATOM 742 N N . LEU A 1 98 ? 28.469 0.554 -32.065 1.00 98.62 98 LEU A N 1
ATOM 743 C CA . LEU A 1 98 ? 29.001 -0.388 -33.060 1.00 98.62 98 LEU A CA 1
ATOM 744 C C . LEU A 1 98 ? 28.640 0.031 -34.496 1.00 98.62 98 LEU A C 1
ATOM 746 O O . LEU A 1 98 ? 29.507 0.043 -35.380 1.00 98.62 98 LEU A O 1
ATOM 750 N N . LEU A 1 99 ? 27.393 0.446 -34.728 1.00 98.56 99 LEU A N 1
ATOM 751 C CA . LEU A 1 99 ? 26.934 0.926 -36.030 1.00 98.56 99 LEU A CA 1
ATOM 752 C C . LEU A 1 99 ? 27.628 2.238 -36.425 1.00 98.56 99 LEU A C 1
ATOM 754 O O . LEU A 1 99 ? 28.144 2.343 -37.536 1.00 98.56 99 LEU A O 1
ATOM 758 N N . VAL A 1 100 ? 27.738 3.206 -35.508 1.00 98.62 100 VAL A N 1
ATOM 759 C CA . VAL A 1 100 ? 28.475 4.466 -35.727 1.00 98.62 100 VAL A CA 1
ATOM 760 C C . VAL A 1 100 ? 29.938 4.199 -36.089 1.00 98.62 100 VAL A C 1
ATOM 762 O O . VAL A 1 100 ? 30.466 4.829 -37.007 1.00 98.62 100 VAL A O 1
ATOM 765 N N . ASN A 1 101 ? 30.599 3.251 -35.422 1.00 98.50 101 ASN A N 1
ATOM 766 C CA . ASN A 1 101 ? 31.973 2.864 -35.750 1.00 98.50 101 ASN A CA 1
ATOM 767 C C . ASN A 1 101 ? 32.076 2.223 -37.143 1.00 98.50 101 ASN A C 1
ATOM 769 O O . ASN A 1 101 ? 33.011 2.526 -37.888 1.00 98.50 101 ASN A O 1
ATOM 773 N N . THR A 1 102 ? 31.090 1.412 -37.529 1.00 98.56 102 THR A N 1
ATOM 774 C CA . THR A 1 102 ? 31.008 0.792 -38.860 1.00 98.56 102 THR A CA 1
ATOM 775 C C . THR A 1 102 ? 30.792 1.837 -39.958 1.00 98.56 102 THR A C 1
ATOM 777 O O . THR A 1 102 ? 31.558 1.872 -40.919 1.00 98.56 102 THR A O 1
ATOM 780 N N . VAL A 1 103 ? 29.846 2.766 -39.785 1.00 98.69 103 VAL A N 1
ATOM 781 C CA . VAL A 1 103 ? 29.611 3.893 -40.711 1.00 98.69 103 VAL A CA 1
ATOM 782 C C . VAL A 1 103 ? 30.863 4.767 -40.840 1.00 98.69 103 VAL A C 1
ATOM 784 O O . VAL A 1 103 ? 31.297 5.076 -41.949 1.00 98.69 103 VAL A O 1
ATOM 787 N N . LYS A 1 104 ? 31.524 5.100 -39.722 1.00 98.62 104 LYS A N 1
ATOM 788 C CA . LYS A 1 104 ? 32.803 5.834 -39.727 1.00 98.62 104 LYS A CA 1
ATOM 789 C C . LYS A 1 104 ? 33.925 5.074 -40.445 1.00 98.62 104 LYS A C 1
ATOM 791 O O . LYS A 1 104 ? 34.836 5.715 -40.970 1.00 98.62 104 LYS A O 1
ATOM 796 N N . LYS A 1 105 ? 33.928 3.738 -40.444 1.00 98.56 105 LYS A N 1
ATOM 797 C CA . LYS A 1 105 ? 34.894 2.935 -41.211 1.00 98.56 105 LYS A CA 1
ATOM 798 C C . LYS A 1 105 ? 34.576 3.004 -42.706 1.00 98.56 105 LYS A C 1
ATOM 800 O O . LYS A 1 105 ? 35.434 3.429 -43.474 1.00 98.56 105 LYS A O 1
ATOM 805 N N . LEU A 1 106 ? 33.335 2.697 -43.086 1.00 98.38 106 LEU A N 1
ATOM 806 C CA . LEU A 1 106 ? 32.878 2.718 -44.478 1.00 98.38 106 LEU A CA 1
ATOM 807 C C . LEU A 1 106 ? 33.095 4.088 -45.136 1.00 98.38 106 LEU A C 1
ATOM 809 O O . LEU A 1 106 ? 33.649 4.141 -46.227 1.00 98.38 106 LEU A O 1
ATOM 813 N N . ASN A 1 107 ? 32.790 5.196 -44.453 1.00 98.38 107 ASN A N 1
ATOM 814 C CA . ASN A 1 107 ? 33.034 6.545 -44.983 1.00 98.38 107 ASN A CA 1
ATOM 815 C C . ASN A 1 107 ? 34.522 6.817 -45.281 1.00 98.38 107 ASN A C 1
ATOM 817 O O . ASN A 1 107 ? 34.841 7.465 -46.276 1.00 98.38 107 ASN A O 1
ATOM 821 N N . ARG A 1 108 ? 35.450 6.302 -44.459 1.00 98.31 108 ARG A N 1
ATOM 822 C CA . ARG A 1 108 ? 36.895 6.412 -44.738 1.00 98.31 108 ARG A CA 1
ATOM 823 C C . ARG A 1 108 ? 37.305 5.552 -45.926 1.00 98.31 108 ARG A C 1
ATOM 825 O O . ARG A 1 108 ? 38.147 5.972 -46.711 1.00 98.31 108 ARG A O 1
ATOM 832 N N . ASP A 1 109 ? 36.735 4.360 -46.054 1.00 98.12 109 ASP A N 1
ATOM 833 C CA . ASP A 1 109 ? 37.053 3.454 -47.156 1.00 98.12 109 ASP A CA 1
ATOM 834 C C . ASP A 1 109 ? 36.475 3.970 -48.492 1.00 98.12 109 ASP A C 1
ATOM 836 O O . ASP A 1 109 ? 37.168 3.917 -49.507 1.00 98.12 109 ASP A O 1
ATOM 840 N N . VAL A 1 110 ? 35.302 4.618 -48.482 1.00 98.38 110 VAL A N 1
ATOM 841 C CA . VAL A 1 110 ? 34.759 5.389 -49.620 1.00 98.38 110 VAL A CA 1
ATOM 842 C C . VAL A 1 110 ? 35.677 6.560 -49.990 1.00 98.38 110 VAL A C 1
ATOM 844 O O . VAL A 1 110 ? 36.066 6.675 -51.149 1.00 98.38 110 VAL A O 1
ATOM 847 N N . ALA A 1 111 ? 36.110 7.383 -49.028 1.00 97.88 111 ALA A N 1
ATOM 848 C CA . ALA A 1 111 ? 37.011 8.511 -49.304 1.00 97.88 111 ALA A CA 1
ATOM 849 C C . ALA A 1 111 ? 38.367 8.072 -49.906 1.00 97.88 111 ALA A C 1
ATOM 851 O O . ALA A 1 111 ? 38.921 8.751 -50.780 1.00 97.88 111 ALA A O 1
ATOM 852 N N . LYS A 1 112 ? 38.889 6.905 -49.495 1.00 98.12 112 LYS A N 1
ATOM 853 C CA . LYS A 1 112 ? 40.053 6.271 -50.139 1.00 98.12 112 LYS A CA 1
ATOM 854 C C . LYS A 1 112 ? 39.736 5.850 -51.574 1.00 98.12 112 LYS A C 1
ATOM 856 O O . LYS A 1 112 ? 40.497 6.196 -52.470 1.00 98.12 112 LYS A O 1
ATOM 861 N N . LEU A 1 113 ? 38.626 5.142 -51.803 1.00 98.19 113 LEU A N 1
ATOM 862 C CA . LEU A 1 113 ? 38.199 4.684 -53.134 1.00 98.19 113 LEU A CA 1
ATOM 863 C C . LEU A 1 113 ? 38.009 5.848 -54.115 1.00 98.19 113 LEU A C 1
ATOM 865 O O . LEU A 1 113 ? 38.472 5.770 -55.251 1.00 98.19 113 LEU A O 1
ATOM 869 N N . GLU A 1 114 ? 37.408 6.954 -53.678 1.00 97.81 114 GLU A N 1
ATOM 870 C CA . GLU A 1 114 ? 37.318 8.171 -54.489 1.00 97.81 114 GLU A CA 1
ATOM 871 C C . GLU A 1 114 ? 38.690 8.760 -54.828 1.00 97.81 114 GLU A C 1
ATOM 873 O O . GLU A 1 114 ? 38.897 9.251 -55.936 1.00 97.81 114 GLU A O 1
ATOM 878 N N . THR A 1 115 ? 39.633 8.716 -53.885 1.00 97.12 115 THR A N 1
ATOM 879 C CA . THR A 1 115 ? 40.997 9.209 -54.103 1.00 97.12 115 THR A CA 1
ATOM 880 C C . THR A 1 115 ? 41.736 8.327 -55.105 1.00 97.12 115 THR A C 1
ATOM 882 O O . THR A 1 115 ? 42.270 8.856 -56.076 1.00 97.12 115 THR A O 1
ATOM 885 N N . PHE A 1 116 ? 41.662 6.999 -54.966 1.00 97.19 116 PHE A N 1
ATOM 886 C CA . PHE A 1 116 ? 42.182 6.062 -55.969 1.00 97.19 116 PHE A CA 1
ATOM 887 C C . PHE A 1 116 ? 41.548 6.280 -57.347 1.00 97.19 116 PHE A C 1
ATOM 889 O O . PHE A 1 116 ? 42.266 6.302 -58.343 1.00 97.19 116 PHE A O 1
ATOM 896 N N . LYS A 1 117 ? 40.228 6.506 -57.420 1.00 97.38 117 LYS A N 1
ATOM 897 C CA . LYS A 1 117 ? 39.535 6.826 -58.677 1.00 97.38 117 LYS A CA 1
ATOM 898 C C . LYS A 1 117 ? 40.084 8.109 -59.311 1.00 97.38 117 LYS A C 1
ATOM 900 O O . LYS A 1 117 ? 40.339 8.115 -60.511 1.00 97.38 117 LYS A O 1
ATOM 905 N N . ARG A 1 118 ? 40.277 9.180 -58.529 1.00 96.56 118 ARG A N 1
ATOM 906 C CA . ARG A 1 118 ? 40.866 10.446 -59.009 1.00 96.56 118 ARG A CA 1
ATOM 907 C C . ARG A 1 118 ? 42.278 10.226 -59.563 1.00 96.56 118 ARG A C 1
ATOM 909 O O . ARG A 1 118 ? 42.528 10.603 -60.701 1.00 96.56 118 ARG A O 1
ATOM 916 N N . THR A 1 119 ? 43.152 9.555 -58.811 1.00 95.62 119 THR A N 1
ATOM 917 C CA . THR A 1 119 ? 44.532 9.258 -59.238 1.00 95.62 119 THR A CA 1
ATOM 918 C C . THR A 1 119 ? 44.586 8.368 -60.483 1.00 95.62 119 THR A C 1
ATOM 920 O O . THR A 1 119 ? 45.386 8.628 -61.374 1.00 95.62 119 THR A O 1
ATOM 923 N N . LEU A 1 120 ? 43.721 7.353 -60.589 1.00 95.94 120 LEU A N 1
ATOM 924 C CA . LEU A 1 120 ? 43.669 6.474 -61.762 1.00 95.94 120 LEU A CA 1
ATOM 925 C C . LEU A 1 120 ? 43.218 7.224 -63.024 1.00 95.94 120 LEU A C 1
ATOM 927 O O . LEU A 1 120 ? 43.831 7.068 -64.073 1.00 95.94 120 LEU A O 1
ATOM 931 N N . MET A 1 121 ? 42.170 8.050 -62.925 1.00 95.56 121 MET A N 1
ATOM 932 C CA . MET A 1 121 ? 41.708 8.860 -64.061 1.00 95.56 121 MET A CA 1
ATOM 933 C C . MET A 1 121 ? 42.755 9.901 -64.479 1.00 95.56 121 MET A C 1
ATOM 935 O O . MET A 1 121 ? 42.900 10.150 -65.668 1.00 95.56 121 MET A O 1
ATOM 939 N N . GLN A 1 122 ? 43.510 10.461 -63.528 1.00 91.06 122 GLN A N 1
ATOM 940 C CA . GLN A 1 122 ? 44.632 11.353 -63.825 1.00 91.06 122 GLN A CA 1
ATOM 941 C C . GLN A 1 122 ? 45.762 10.622 -64.571 1.00 91.06 122 GLN A C 1
ATOM 943 O O . GLN A 1 122 ? 46.182 11.093 -65.619 1.00 91.06 122 GLN A O 1
ATOM 948 N N . SER A 1 123 ? 46.200 9.452 -64.090 1.00 89.38 123 SER A N 1
ATOM 949 C CA . SER A 1 123 ? 47.261 8.670 -64.748 1.00 89.38 123 SER A CA 1
ATOM 950 C C . SER A 1 123 ? 46.898 8.275 -66.183 1.00 89.38 123 SER A C 1
ATOM 952 O O . SER A 1 123 ? 47.755 8.317 -67.054 1.00 89.38 123 SER A O 1
ATOM 954 N N . LEU A 1 124 ? 45.633 7.919 -66.441 1.00 84.50 124 LEU A N 1
ATOM 955 C CA . LEU A 1 124 ? 45.164 7.580 -67.791 1.00 84.50 124 LEU A CA 1
ATOM 956 C C . LEU A 1 124 ? 45.116 8.797 -68.729 1.00 84.50 124 LEU A C 1
ATOM 958 O O . LEU A 1 124 ? 45.336 8.645 -69.925 1.00 84.50 124 LEU A O 1
ATOM 962 N N . GLN A 1 125 ? 44.834 9.990 -68.198 1.00 83.81 125 GLN A N 1
ATOM 963 C CA . GLN A 1 125 ? 44.854 11.241 -68.960 1.00 83.81 125 GLN A CA 1
ATOM 964 C C . GLN A 1 125 ? 46.296 11.658 -69.306 1.00 83.81 125 GLN A C 1
ATOM 966 O O . GLN A 1 125 ? 46.567 12.067 -70.430 1.00 83.81 125 GLN A O 1
ATOM 971 N N . GLU A 1 126 ? 47.227 11.505 -68.357 1.00 71.38 126 GLU A N 1
ATOM 972 C CA . GLU A 1 126 ? 48.651 11.830 -68.533 1.00 71.38 126 GLU A CA 1
ATOM 973 C C . GLU A 1 126 ? 49.337 10.964 -69.613 1.00 71.38 126 GLU A C 1
ATOM 975 O O . GLU A 1 126 ? 50.223 11.462 -70.309 1.00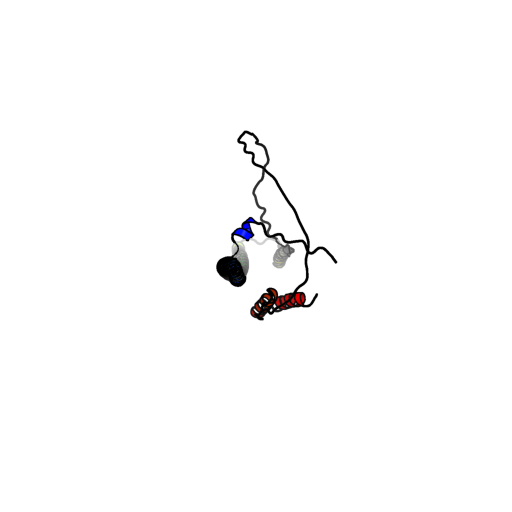 71.38 126 GLU A O 1
ATOM 980 N N . ASP A 1 127 ? 48.897 9.714 -69.809 1.00 65.31 127 ASP A N 1
ATOM 981 C CA . ASP A 1 127 ? 49.385 8.836 -70.886 1.00 65.31 127 ASP A CA 1
ATOM 982 C C . ASP A 1 127 ? 48.845 9.225 -72.286 1.00 65.31 127 ASP A C 1
ATOM 984 O O . ASP A 1 127 ? 49.570 9.095 -73.275 1.00 65.31 127 ASP A O 1
ATOM 988 N N . ASP A 1 128 ? 47.605 9.725 -72.393 1.00 61.19 128 ASP A N 1
ATOM 989 C CA . ASP A 1 128 ? 46.959 10.089 -73.675 1.00 61.19 128 ASP A CA 1
ATOM 990 C C . ASP A 1 128 ? 47.419 11.482 -74.170 1.00 61.19 128 ASP A C 1
ATOM 992 O O . ASP A 1 128 ? 47.734 11.677 -75.349 1.00 61.19 128 ASP A O 1
ATOM 996 N N . ASP A 1 129 ? 47.597 12.439 -73.249 1.00 56.47 129 ASP A N 1
ATOM 997 C CA . ASP A 1 129 ? 48.188 13.758 -73.539 1.00 56.47 129 ASP A CA 1
ATOM 998 C C . ASP A 1 129 ? 49.713 13.688 -73.816 1.00 56.47 129 ASP A C 1
ATOM 1000 O O . ASP A 1 129 ? 50.312 14.634 -74.346 1.00 56.47 129 ASP A O 1
ATOM 1004 N N . GLY A 1 130 ? 50.351 12.538 -73.557 1.00 51.59 130 GLY A N 1
ATOM 1005 C CA . GLY A 1 130 ? 51.776 12.276 -73.797 1.00 51.59 130 GLY A CA 1
ATOM 1006 C C . GLY A 1 130 ? 52.236 12.404 -75.260 1.00 51.59 130 GLY A C 1
ATOM 1007 O O . GLY A 1 130 ? 53.440 12.470 -75.523 1.00 51.59 130 GLY A O 1
ATOM 1008 N N . SER A 1 131 ? 51.314 12.502 -76.226 1.00 48.03 131 SER A N 1
ATOM 1009 C CA . SER A 1 131 ? 51.652 12.728 -77.640 1.00 48.03 131 SER A CA 1
ATOM 1010 C C . SER A 1 131 ? 51.982 14.191 -77.994 1.00 48.03 131 SER A C 1
ATOM 1012 O O . SER A 1 131 ? 52.397 14.443 -79.133 1.00 48.03 131 SER A O 1
ATOM 1014 N N . HIS A 1 132 ? 51.841 15.167 -77.083 1.00 49.28 132 HIS A N 1
ATOM 1015 C CA . HIS A 1 132 ? 52.140 16.574 -77.393 1.00 49.28 132 HIS A CA 1
ATOM 1016 C C . HIS A 1 132 ? 53.028 17.316 -76.375 1.00 49.28 132 HIS A C 1
ATOM 1018 O O . HIS A 1 132 ? 52.562 17.974 -75.455 1.00 49.28 132 HIS A O 1
ATOM 1024 N N . LYS A 1 133 ? 54.318 17.378 -76.744 1.00 40.38 133 LYS A N 1
ATOM 1025 C CA . LYS A 1 133 ? 55.352 18.355 -76.340 1.00 40.38 133 LYS A CA 1
ATOM 1026 C C . LYS A 1 133 ? 55.878 18.293 -74.900 1.00 40.38 133 LYS A C 1
ATOM 1028 O O . LYS A 1 133 ? 55.294 18.800 -73.952 1.00 40.38 133 LYS A O 1
ATOM 1033 N N . SER A 1 134 ? 57.133 17.864 -74.813 1.00 46.88 134 SER A N 1
ATOM 1034 C CA . SER A 1 134 ? 58.053 18.191 -73.726 1.00 46.88 134 SER A CA 1
ATOM 1035 C C . SER A 1 134 ? 58.391 19.690 -73.679 1.00 46.88 134 SER A C 1
ATOM 1037 O O . SER A 1 134 ? 58.974 20.191 -74.641 1.00 46.88 134 SER A O 1
ATOM 1039 N N . GLU A 1 135 ? 58.180 20.365 -72.545 1.00 40.97 135 GLU A N 1
ATOM 1040 C CA . GLU A 1 135 ? 59.066 21.459 -72.113 1.00 40.97 135 GLU A CA 1
ATOM 1041 C C . GLU A 1 135 ? 59.046 21.666 -70.583 1.00 40.97 135 GLU A C 1
ATOM 1043 O O . GLU A 1 135 ? 58.078 21.353 -69.900 1.00 40.97 135 GLU A O 1
ATOM 1048 N N . TYR A 1 136 ? 60.176 22.133 -70.052 1.00 44.94 136 TYR A N 1
ATOM 1049 C CA . TYR A 1 136 ? 60.567 22.225 -68.638 1.00 44.94 136 TYR A CA 1
ATOM 1050 C C . TYR A 1 136 ? 59.511 22.745 -67.633 1.00 44.94 136 TYR A C 1
ATOM 1052 O O . TYR A 1 136 ? 58.989 23.846 -67.783 1.00 44.94 136 TYR A O 1
ATOM 1060 N N . GLY A 1 137 ? 59.359 22.053 -66.491 1.00 38.94 137 GLY A N 1
ATOM 1061 C CA . GLY A 1 137 ? 58.614 22.567 -65.328 1.00 38.94 137 GLY A CA 1
ATOM 1062 C C . GLY A 1 137 ? 58.598 21.617 -64.123 1.00 38.94 137 GLY A C 1
ATOM 1063 O O . GLY A 1 137 ? 57.657 20.853 -63.937 1.00 38.94 137 GLY A O 1
ATOM 1064 N N . GLY A 1 138 ? 59.648 21.630 -63.296 1.00 49.31 138 GLY A N 1
ATOM 1065 C CA . GLY A 1 138 ? 59.805 20.670 -62.197 1.00 49.31 138 GLY A CA 1
ATOM 1066 C C . GLY A 1 138 ? 58.831 20.870 -61.028 1.00 49.31 138 GLY A C 1
ATOM 1067 O O . GLY A 1 138 ? 59.114 21.648 -60.121 1.00 49.31 138 GLY A O 1
ATOM 1068 N N . HIS A 1 139 ? 57.753 20.083 -60.980 1.00 49.12 139 HIS A N 1
ATOM 1069 C CA . HIS A 1 139 ? 56.877 19.964 -59.811 1.00 49.12 139 HIS A CA 1
ATOM 1070 C C . HIS A 1 139 ? 57.052 18.605 -59.124 1.00 49.12 139 HIS A C 1
ATOM 1072 O O . HIS A 1 139 ? 56.276 17.674 -59.322 1.00 49.12 139 HIS A O 1
ATOM 1078 N N . SER A 1 140 ? 58.069 18.508 -58.261 1.00 54.50 140 SER A N 1
ATOM 1079 C CA . SER A 1 140 ? 58.251 17.370 -57.346 1.00 54.50 140 SER A CA 1
ATOM 1080 C C . SER A 1 140 ? 57.206 17.410 -56.220 1.00 54.50 140 SER A C 1
ATOM 1082 O O . SER A 1 140 ? 57.503 17.716 -55.063 1.00 54.50 140 SER A O 1
ATOM 1084 N N . SER A 1 141 ? 55.948 17.133 -56.569 1.00 59.81 141 SER A N 1
ATOM 1085 C CA . SER A 1 141 ? 54.854 16.956 -55.612 1.00 59.81 141 SER A CA 1
ATOM 1086 C C . SER A 1 141 ? 54.945 15.559 -54.997 1.00 59.81 141 SER A C 1
ATOM 1088 O O . SER A 1 141 ? 54.203 14.640 -55.341 1.00 59.81 141 SER A O 1
ATOM 1090 N N . SER A 1 142 ? 55.931 15.369 -54.118 1.00 60.16 142 SER A N 1
ATOM 1091 C CA . SER A 1 142 ? 56.114 14.099 -53.417 1.00 60.16 142 SER A CA 1
ATOM 1092 C C . SER A 1 142 ? 54.870 13.759 -52.595 1.00 60.16 142 SER A C 1
ATOM 1094 O O . SER A 1 142 ? 54.418 14.559 -51.774 1.00 60.16 142 SER A O 1
ATOM 1096 N N . VAL A 1 143 ? 54.371 12.529 -52.745 1.00 59.69 143 VAL A N 1
ATOM 1097 C CA . VAL A 1 143 ? 53.262 11.965 -51.953 1.00 59.69 143 VAL A CA 1
ATOM 1098 C C . VAL A 1 143 ? 53.455 12.117 -50.436 1.00 59.69 143 VAL A C 1
ATOM 1100 O O . VAL A 1 143 ? 52.474 12.233 -49.702 1.00 59.69 143 VAL A O 1
ATOM 1103 N N . ALA A 1 144 ? 54.699 12.218 -49.955 1.00 58.06 144 ALA A N 1
ATOM 1104 C CA . ALA A 1 144 ? 55.001 12.499 -48.551 1.00 58.06 144 ALA A CA 1
ATOM 1105 C C . ALA A 1 144 ? 54.496 13.880 -48.074 1.00 58.06 144 ALA A C 1
ATOM 1107 O O . ALA A 1 144 ? 54.089 14.016 -46.920 1.00 58.06 144 ALA A O 1
ATOM 1108 N N . ALA A 1 145 ? 54.470 14.898 -48.944 1.00 60.06 145 ALA A N 1
ATOM 1109 C CA . ALA A 1 145 ? 53.975 16.236 -48.607 1.00 60.06 145 ALA A CA 1
ATOM 1110 C C . ALA A 1 145 ? 52.443 16.267 -48.442 1.00 60.06 145 ALA A C 1
ATOM 1112 O O . ALA A 1 145 ? 51.918 16.942 -47.552 1.00 60.06 145 ALA A O 1
ATOM 1113 N N . LEU A 1 146 ? 51.723 15.482 -49.249 1.00 60.00 146 LEU A N 1
ATOM 1114 C CA . LEU A 1 146 ? 50.269 15.328 -49.142 1.00 60.00 146 LEU A CA 1
ATOM 1115 C C . LEU A 1 146 ? 49.885 14.553 -47.869 1.00 60.00 146 LEU A C 1
ATOM 1117 O O . LEU A 1 146 ? 49.011 14.983 -47.123 1.00 60.00 146 LEU A O 1
ATOM 1121 N N . VAL A 1 147 ? 50.614 13.485 -47.528 1.00 62.47 147 VAL A N 1
ATOM 1122 C CA . VAL A 1 147 ? 50.406 12.750 -46.263 1.00 62.47 147 VAL A CA 1
ATOM 1123 C C . VAL A 1 147 ? 50.688 13.629 -45.030 1.00 62.47 147 VAL A C 1
ATOM 1125 O O . VAL A 1 147 ? 49.974 13.543 -44.029 1.00 62.47 147 VAL A O 1
ATOM 1128 N N . ALA A 1 148 ? 51.683 14.520 -45.098 1.00 59.44 148 ALA A N 1
ATOM 1129 C CA . ALA A 1 148 ? 52.027 15.423 -43.996 1.00 59.44 148 ALA A CA 1
ATOM 1130 C C . ALA A 1 148 ? 50.979 16.524 -43.729 1.00 59.44 148 ALA A C 1
ATOM 1132 O O . ALA A 1 148 ? 50.872 16.999 -42.594 1.00 59.44 148 ALA A O 1
ATOM 1133 N N . SER A 1 149 ? 50.204 16.936 -44.739 1.00 56.94 149 SER A N 1
ATOM 1134 C CA . SER A 1 149 ? 49.128 17.925 -44.562 1.00 56.94 149 SER A CA 1
ATOM 1135 C C . SER A 1 149 ? 47.866 17.309 -43.947 1.00 56.94 149 SER A C 1
ATOM 1137 O O . SER A 1 149 ? 47.257 17.933 -43.075 1.00 56.94 149 SER A O 1
ATOM 1139 N N . GLU A 1 150 ? 47.545 16.057 -44.280 1.00 54.69 150 GLU A N 1
ATOM 1140 C CA . GLU A 1 150 ? 46.412 15.328 -43.690 1.00 54.69 150 GLU A CA 1
ATOM 1141 C C . GLU A 1 150 ? 46.619 15.062 -42.183 1.00 54.69 150 GLU A C 1
ATOM 1143 O O . GLU A 1 150 ? 45.713 15.252 -41.367 1.00 54.69 150 GLU A O 1
ATOM 1148 N N . ALA A 1 151 ? 47.850 14.720 -41.779 1.00 53.91 151 ALA A N 1
ATOM 1149 C CA . ALA A 1 151 ? 48.202 14.447 -40.382 1.00 53.91 151 ALA A CA 1
ATOM 1150 C C . ALA A 1 151 ? 47.977 15.647 -39.437 1.00 53.91 151 ALA A C 1
ATOM 1152 O O . ALA A 1 151 ? 47.659 15.455 -38.262 1.00 53.91 151 ALA A O 1
ATOM 1153 N N . LYS A 1 152 ? 48.090 16.890 -39.929 1.00 50.78 152 LYS A N 1
ATOM 1154 C CA . LYS A 1 152 ? 47.883 18.094 -39.102 1.00 50.78 152 LYS A CA 1
ATOM 1155 C C . LYS A 1 152 ? 46.413 18.428 -38.842 1.00 50.78 152 LYS A C 1
ATOM 1157 O O . LYS A 1 152 ? 46.133 19.128 -37.873 1.00 50.78 152 LYS A O 1
ATOM 1162 N N . LYS A 1 153 ? 45.471 17.899 -39.632 1.00 47.47 153 LYS A N 1
ATOM 1163 C CA . LYS A 1 153 ? 44.027 18.050 -39.373 1.00 47.47 153 LYS A CA 1
ATOM 1164 C C . LYS A 1 153 ? 43.486 17.065 -38.332 1.00 47.47 153 LYS A C 1
ATOM 1166 O O . LYS A 1 153 ? 42.429 17.313 -37.769 1.00 47.47 153 LYS A O 1
ATOM 1171 N N . ALA A 1 154 ? 44.217 15.991 -38.031 1.00 47.75 154 ALA A N 1
ATOM 1172 C CA . ALA A 1 154 ? 43.814 14.977 -37.053 1.00 47.75 154 ALA A CA 1
ATOM 1173 C C . ALA A 1 154 ? 44.160 15.322 -35.585 1.00 47.75 154 ALA A C 1
ATOM 1175 O O . ALA A 1 154 ? 43.826 14.555 -34.687 1.00 47.75 154 ALA A O 1
ATOM 1176 N N . SER A 1 155 ? 44.831 16.452 -35.326 1.00 48.75 155 SER A N 1
ATOM 1177 C CA . SER A 1 155 ? 45.393 16.804 -34.009 1.00 48.75 155 SER A CA 1
ATOM 1178 C C . SER A 1 155 ? 44.647 17.938 -33.280 1.00 48.75 155 SER A C 1
ATOM 1180 O O . SER A 1 155 ? 45.236 18.607 -32.432 1.00 48.75 155 SER A O 1
ATOM 1182 N N . SER A 1 156 ? 43.369 18.173 -33.603 1.00 46.47 156 SER A N 1
ATOM 1183 C CA . SER A 1 156 ? 42.551 19.244 -33.000 1.00 46.47 156 SER A CA 1
ATOM 1184 C C . SER A 1 156 ? 41.175 18.780 -32.488 1.00 46.47 156 SER A C 1
ATOM 1186 O O . SER A 1 156 ? 40.275 19.599 -32.354 1.00 46.47 156 SER A O 1
ATOM 1188 N N . ASP A 1 157 ? 41.027 17.494 -32.154 1.00 43.19 157 ASP A N 1
ATOM 1189 C CA . ASP A 1 157 ? 39.827 16.932 -31.510 1.00 43.19 157 ASP A CA 1
ATOM 1190 C C . ASP A 1 157 ? 40.217 16.007 -30.336 1.00 43.19 157 ASP A C 1
ATOM 1192 O O . ASP A 1 157 ? 39.890 14.821 -30.307 1.00 43.19 157 ASP A O 1
ATOM 1196 N N . SER A 1 158 ? 40.958 16.542 -29.356 1.00 40.50 158 SER A N 1
ATOM 1197 C CA . SER A 1 158 ? 41.203 15.853 -28.079 1.00 40.50 158 SER A CA 1
ATOM 1198 C C . SER A 1 158 ? 40.226 16.356 -27.020 1.00 40.50 158 SER A C 1
ATOM 1200 O O . SER A 1 158 ? 40.240 17.530 -26.652 1.00 40.50 158 SER A O 1
ATOM 1202 N N . TRP A 1 159 ? 39.369 15.460 -26.536 1.00 39.72 159 TRP A N 1
ATOM 1203 C CA . TRP A 1 159 ? 38.245 15.792 -25.664 1.00 39.72 159 TRP A CA 1
ATOM 1204 C C . TRP A 1 159 ? 38.655 16.257 -24.262 1.00 39.72 159 TRP A C 1
ATOM 1206 O O . TRP A 1 159 ? 39.335 15.538 -23.535 1.00 39.72 159 TRP A O 1
ATOM 1216 N N . SER A 1 160 ? 38.088 17.391 -23.845 1.00 49.41 160 SER A N 1
ATOM 1217 C CA . SER A 1 160 ? 38.007 17.825 -22.448 1.00 49.41 160 SER A CA 1
ATOM 1218 C C . SER A 1 160 ? 36.578 18.270 -22.144 1.00 49.41 160 SER A C 1
ATOM 1220 O O . SER A 1 160 ? 36.267 19.453 -22.242 1.00 49.41 160 SER A O 1
ATOM 1222 N N . ASN A 1 161 ? 35.690 17.334 -21.789 1.00 39.50 161 ASN A N 1
ATOM 1223 C CA . ASN A 1 161 ? 34.409 17.692 -21.171 1.00 39.50 161 ASN A CA 1
ATOM 1224 C C . ASN A 1 161 ? 33.865 16.595 -20.243 1.00 39.50 161 ASN A C 1
ATOM 1226 O O . ASN A 1 161 ? 32.832 15.982 -20.509 1.00 39.50 161 ASN A O 1
ATOM 1230 N N . SER A 1 162 ? 34.527 16.403 -19.102 1.00 49.59 162 SER A N 1
ATOM 1231 C CA . SER A 1 162 ? 33.849 15.882 -17.912 1.00 49.59 162 SER A CA 1
ATOM 1232 C C . SER A 1 162 ? 32.972 16.994 -17.336 1.00 49.59 162 SER A C 1
ATOM 1234 O O . SER A 1 162 ? 33.394 17.712 -16.430 1.00 49.59 162 SER A O 1
ATOM 1236 N N . ARG A 1 163 ? 31.762 17.170 -17.876 1.00 39.22 163 ARG A N 1
ATOM 1237 C CA . ARG A 1 163 ? 30.761 18.069 -17.293 1.00 39.22 163 ARG A CA 1
ATOM 1238 C C . ARG A 1 163 ? 29.452 17.332 -17.086 1.00 39.22 163 ARG A C 1
ATOM 1240 O O . ARG A 1 163 ? 28.739 17.034 -18.038 1.00 39.22 163 ARG A O 1
ATOM 1247 N N . SER A 1 164 ? 29.159 17.074 -15.816 1.00 48.16 164 SER A N 1
ATOM 1248 C CA . SER A 1 164 ? 27.873 16.591 -15.335 1.00 48.16 164 SER A CA 1
ATOM 1249 C C . SER A 1 164 ? 26.745 17.442 -15.917 1.00 48.16 164 SER A C 1
A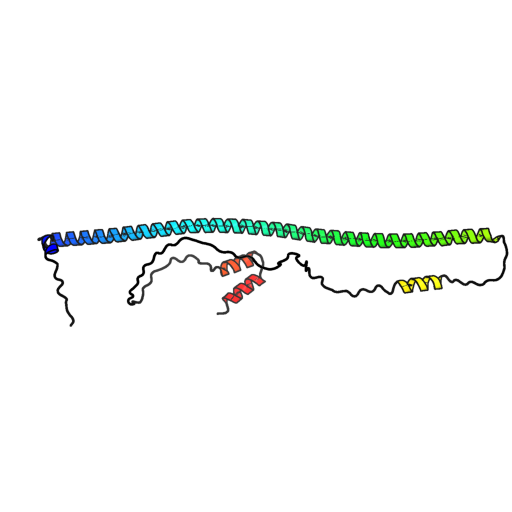TOM 1251 O O . SER A 1 164 ? 26.682 18.644 -15.654 1.00 48.16 164 SER A O 1
ATOM 1253 N N . GLN A 1 165 ? 25.853 16.825 -16.688 1.00 42.06 165 GLN A N 1
ATOM 1254 C CA . GLN A 1 165 ? 24.554 17.410 -16.994 1.00 42.06 165 GLN A CA 1
ATOM 1255 C C . GLN A 1 165 ? 23.582 16.934 -15.919 1.00 42.06 165 GLN A C 1
ATOM 1257 O O . GLN A 1 165 ? 23.045 15.832 -15.979 1.00 42.06 165 GLN A O 1
ATOM 1262 N N . ALA A 1 166 ? 23.435 17.766 -14.888 1.00 36.25 166 ALA A N 1
ATOM 1263 C CA . ALA A 1 166 ? 22.270 17.704 -14.026 1.00 36.25 166 ALA A CA 1
ATOM 1264 C C . ALA A 1 166 ? 21.048 18.114 -14.857 1.00 36.25 166 ALA A C 1
ATOM 1266 O O . ALA A 1 166 ? 21.107 19.103 -15.590 1.00 36.25 166 ALA A O 1
ATOM 1267 N N . TRP A 1 167 ? 19.970 17.345 -14.743 1.00 40.25 167 TRP A N 1
ATOM 1268 C CA . TRP A 1 167 ? 18.682 17.691 -15.327 1.00 40.25 167 TRP A CA 1
A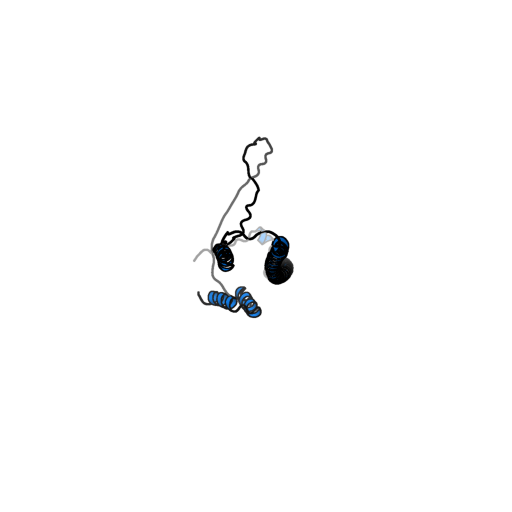TOM 1269 C C . TRP A 1 167 ? 18.075 18.836 -14.520 1.00 40.25 167 TRP A C 1
ATOM 1271 O O . TRP A 1 167 ? 17.709 18.636 -13.366 1.00 40.25 167 TRP A O 1
ATOM 1281 N N . ASN A 1 168 ? 17.980 20.009 -15.137 1.00 40.09 168 ASN A N 1
ATOM 1282 C CA . ASN A 1 168 ? 17.086 21.082 -14.726 1.00 40.09 168 ASN A CA 1
ATOM 1283 C C . ASN A 1 168 ? 16.280 21.455 -15.973 1.00 40.09 168 ASN A C 1
ATOM 1285 O O . ASN A 1 168 ? 16.766 22.207 -16.817 1.00 40.09 168 ASN A O 1
ATOM 1289 N N . ASP A 1 169 ? 15.086 20.885 -16.103 1.00 36.81 169 ASP A N 1
ATOM 1290 C CA . ASP A 1 169 ? 14.054 21.449 -16.965 1.00 36.81 169 ASP A CA 1
ATOM 1291 C C . ASP A 1 169 ? 13.416 22.606 -16.186 1.00 36.81 169 ASP A C 1
ATOM 1293 O O . ASP A 1 169 ? 12.732 22.386 -15.182 1.00 36.81 169 ASP A O 1
ATOM 1297 N N . ASP A 1 170 ? 13.698 23.842 -16.603 1.00 35.75 170 ASP A N 1
ATOM 1298 C CA . ASP A 1 170 ? 13.051 25.021 -16.032 1.00 35.75 170 ASP A CA 1
ATOM 1299 C C . ASP A 1 170 ? 11.562 25.024 -16.409 1.00 35.75 170 ASP A C 1
ATOM 1301 O O . ASP A 1 170 ? 11.172 24.918 -17.573 1.00 35.75 170 ASP A O 1
ATOM 1305 N N . ASN A 1 171 ? 10.725 25.106 -15.378 1.00 43.81 171 ASN A N 1
ATOM 1306 C CA . ASN A 1 171 ? 9.277 24.989 -15.458 1.00 43.81 171 ASN A CA 1
ATOM 1307 C C . ASN A 1 171 ? 8.637 26.338 -15.826 1.00 43.81 171 ASN A C 1
ATOM 1309 O O . ASN A 1 171 ? 8.472 27.198 -14.958 1.00 43.81 171 ASN A O 1
ATOM 1313 N N . ASP A 1 172 ? 8.236 26.507 -17.087 1.00 43.03 172 ASP A N 1
ATOM 1314 C CA . ASP A 1 172 ? 7.436 27.654 -17.531 1.00 43.03 172 ASP A CA 1
ATOM 1315 C C . ASP A 1 172 ? 6.005 27.586 -16.964 1.00 43.03 172 ASP A C 1
ATOM 1317 O O . ASP A 1 172 ? 5.125 26.902 -17.492 1.00 43.03 172 ASP A O 1
ATOM 1321 N N . SER A 1 173 ? 5.746 28.340 -15.893 1.00 41.56 173 SER A N 1
ATOM 1322 C CA . SER A 1 173 ? 4.405 28.814 -15.517 1.00 41.56 173 SER A CA 1
ATOM 1323 C C . SER A 1 173 ? 4.494 30.059 -14.628 1.00 41.56 173 SER A C 1
ATOM 1325 O O . SER A 1 173 ? 5.126 30.044 -13.573 1.00 41.56 173 SER A O 1
ATOM 1327 N N . GLU A 1 174 ? 3.846 31.139 -15.073 1.00 43.44 174 GLU A N 1
ATOM 1328 C CA . GLU A 1 174 ? 3.791 32.449 -14.408 1.00 43.44 174 GLU A CA 1
ATOM 1329 C C . GLU A 1 174 ? 3.287 32.403 -12.955 1.00 43.44 174 GLU A C 1
ATOM 1331 O O . GLU A 1 174 ? 2.476 31.553 -12.575 1.00 43.44 174 GLU A O 1
ATOM 1336 N N . PRO A 1 175 ? 3.632 33.441 -12.175 1.00 43.97 175 PRO A N 1
ATOM 1337 C CA . PRO A 1 175 ? 2.540 34.260 -11.648 1.00 43.97 175 PRO A CA 1
ATOM 1338 C C . PRO A 1 175 ? 2.782 35.769 -11.817 1.00 43.97 175 PRO A C 1
ATOM 1340 O O . PRO A 1 175 ? 3.695 36.348 -11.226 1.00 43.97 175 PRO A O 1
ATOM 1343 N N . SER A 1 176 ? 1.902 36.430 -12.571 1.00 38.28 176 SER A N 1
ATOM 1344 C CA . SER A 1 176 ? 1.793 37.890 -12.642 1.00 38.28 176 SER A CA 1
ATOM 1345 C C . SER A 1 176 ? 0.748 38.435 -11.643 1.00 38.28 176 SER A C 1
ATOM 1347 O O . SER A 1 176 ? -0.092 37.712 -11.106 1.00 38.28 176 SER A O 1
ATOM 1349 N N . HIS A 1 177 ? 0.871 39.718 -11.290 1.00 39.78 177 HIS A N 1
ATOM 1350 C CA . HIS A 1 177 ? 0.347 40.282 -10.040 1.00 39.78 177 HIS A CA 1
ATOM 1351 C C . HIS A 1 177 ? -0.997 41.049 -10.153 1.00 39.78 177 HIS A C 1
ATOM 1353 O O . HIS A 1 177 ? -1.204 41.847 -11.061 1.00 39.78 177 HIS A O 1
ATOM 1359 N N . THR A 1 178 ? -1.772 40.981 -9.057 1.00 34.44 178 THR A N 1
ATOM 1360 C CA . THR A 1 178 ? -2.570 42.064 -8.410 1.00 34.44 178 THR A CA 1
ATOM 1361 C C . THR A 1 178 ? -3.944 42.566 -8.920 1.00 34.44 178 THR A C 1
ATOM 1363 O O . THR A 1 178 ? -4.196 42.755 -10.100 1.00 34.44 178 THR A O 1
ATOM 1366 N N . HIS A 1 179 ? -4.737 42.958 -7.899 1.00 37.19 179 HIS A N 1
ATOM 1367 C CA . HIS A 1 179 ? -5.892 43.881 -7.840 1.00 37.19 179 HIS A CA 1
ATOM 1368 C C . HIS A 1 179 ? -7.314 43.339 -8.093 1.00 37.19 179 HIS A C 1
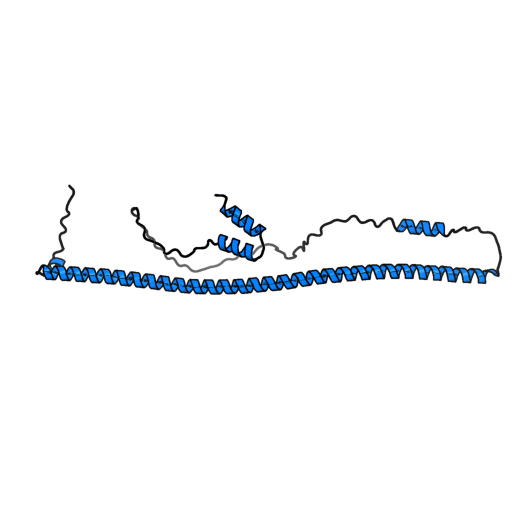ATOM 1370 O O . HIS A 1 179 ? -7.660 42.930 -9.193 1.00 37.19 179 HIS A O 1
ATOM 1376 N N . GLY A 1 180 ? -8.185 43.477 -7.073 1.00 29.61 180 GLY A N 1
ATOM 1377 C CA . GLY A 1 180 ? -9.641 43.346 -7.231 1.00 29.61 180 GLY A CA 1
ATOM 1378 C C . GLY A 1 180 ? -10.450 43.021 -5.962 1.00 29.61 180 GLY A C 1
ATOM 1379 O O . GLY A 1 180 ? -10.978 41.922 -5.858 1.00 29.61 180 GLY A O 1
ATOM 1380 N N . SER A 1 181 ? -10.624 43.977 -5.039 1.00 39.09 181 SER A N 1
ATOM 1381 C CA . SER A 1 181 ? -11.797 43.989 -4.130 1.00 39.09 181 SER A CA 1
ATOM 1382 C C . SER A 1 181 ? -12.908 44.822 -4.786 1.00 39.09 181 SER A C 1
ATOM 1384 O O . SER A 1 181 ? -12.584 45.853 -5.382 1.00 39.09 181 SER A O 1
ATOM 1386 N N . PRO A 1 182 ? -14.188 44.406 -4.722 1.00 48.50 182 PRO A N 1
ATOM 1387 C CA . PRO A 1 182 ? -15.086 44.792 -3.614 1.00 48.50 182 PRO A CA 1
ATOM 1388 C C . PRO A 1 182 ? -15.888 43.584 -3.058 1.00 48.50 182 PRO A C 1
ATOM 1390 O O . PRO A 1 182 ? -16.242 42.676 -3.794 1.00 48.50 182 PRO A O 1
ATOM 1393 N N . ALA A 1 183 ? -16.083 43.413 -1.746 1.00 32.53 183 ALA A N 1
ATOM 1394 C CA . ALA A 1 183 ? -17.034 44.115 -0.864 1.00 32.53 183 ALA A CA 1
ATOM 1395 C C . ALA A 1 183 ? -18.535 43.932 -1.212 1.00 32.53 183 ALA A C 1
ATOM 1397 O O . ALA A 1 183 ? -19.014 44.582 -2.139 1.00 32.53 183 ALA A O 1
ATOM 1398 N N . SER A 1 184 ? -19.284 43.155 -0.398 1.00 34.38 184 SER A N 1
ATOM 1399 C CA . SER A 1 184 ? -20.507 43.584 0.347 1.00 34.38 184 SER A CA 1
ATOM 1400 C C . SER A 1 184 ? -21.341 42.418 0.933 1.00 34.38 184 SER A C 1
ATOM 1402 O O . SER A 1 184 ? -21.802 41.597 0.155 1.00 34.38 184 SER A O 1
ATOM 1404 N N . ALA A 1 185 ? -21.610 42.470 2.256 1.00 37.69 185 ALA A N 1
ATOM 1405 C CA . ALA A 1 185 ? -22.807 41.991 3.006 1.00 37.69 185 ALA A CA 1
ATOM 1406 C C . ALA A 1 185 ? -23.263 40.495 2.891 1.00 37.69 185 ALA A C 1
ATOM 1408 O O . ALA A 1 185 ? -22.967 39.824 1.915 1.00 37.69 185 ALA A O 1
ATOM 1409 N N . ASP A 1 186 ? -23.984 39.859 3.830 1.00 29.27 186 ASP A N 1
ATOM 1410 C CA . ASP A 1 186 ? -24.576 40.243 5.134 1.00 29.27 186 ASP A CA 1
ATOM 1411 C C . ASP A 1 186 ? -24.783 38.979 6.036 1.00 29.27 186 ASP A C 1
ATOM 1413 O O . ASP A 1 186 ? -24.460 37.871 5.611 1.00 29.27 186 ASP A O 1
ATOM 1417 N N . ALA A 1 187 ? -25.414 39.140 7.214 1.00 37.34 187 ALA A N 1
ATOM 1418 C CA . ALA A 1 187 ? -26.106 38.130 8.051 1.00 37.34 187 ALA A CA 1
ATOM 1419 C C . ALA A 1 187 ? -25.345 37.427 9.212 1.00 37.34 187 ALA A C 1
ATOM 1421 O O . ALA A 1 187 ? -25.092 36.226 9.212 1.00 37.34 187 ALA A O 1
ATOM 1422 N N . THR A 1 188 ? -25.083 38.205 10.268 1.00 37.34 188 THR A N 1
ATOM 1423 C CA . THR A 1 188 ? -25.679 38.078 11.629 1.00 37.34 188 THR A CA 1
ATOM 1424 C C . THR A 1 188 ? -25.986 36.695 12.261 1.00 37.34 188 THR A C 1
ATOM 1426 O O . THR A 1 188 ? -26.815 35.946 11.756 1.00 37.34 188 THR A O 1
ATOM 1429 N N . GLY A 1 189 ? -25.500 36.475 13.502 1.00 33.47 189 GLY A N 1
ATOM 1430 C CA . GLY A 1 189 ? -26.021 35.474 14.469 1.00 33.47 189 GLY A CA 1
ATOM 1431 C C . GLY A 1 189 ? -24.938 34.816 15.352 1.00 33.47 189 GLY A C 1
ATOM 1432 O O . GLY A 1 189 ? -24.460 33.741 15.026 1.00 33.47 189 GLY A O 1
ATOM 1433 N N . ALA A 1 190 ? -24.356 35.463 16.370 1.00 33.69 190 ALA A N 1
ATOM 1434 C CA . ALA A 1 190 ? -24.900 35.696 17.724 1.00 33.69 190 ALA A CA 1
ATOM 1435 C C . ALA A 1 190 ? -25.288 34.410 18.506 1.00 33.69 190 ALA A C 1
ATOM 1437 O O . ALA A 1 190 ? -26.338 33.831 18.245 1.00 33.69 190 ALA A O 1
ATOM 1438 N N . GLY A 1 191 ? -24.482 34.004 19.510 1.00 31.30 191 GLY A N 1
ATOM 1439 C CA . GLY A 1 191 ? -24.803 32.858 20.386 1.00 31.30 191 GLY A CA 1
ATOM 1440 C C . GLY A 1 191 ? -23.699 32.356 21.344 1.00 31.30 191 GLY A C 1
ATOM 1441 O O . GLY A 1 191 ? -23.217 31.243 21.174 1.00 31.30 191 GLY A O 1
ATOM 1442 N N . SER A 1 192 ? -23.344 33.136 22.375 1.00 38.56 192 SER A N 1
ATOM 1443 C CA . SER A 1 192 ? -22.701 32.648 23.628 1.00 38.56 192 SER A CA 1
ATOM 1444 C C . SER A 1 192 ? -23.788 32.453 24.708 1.00 38.56 192 SER A C 1
ATOM 1446 O O . SER A 1 192 ? -24.812 33.136 24.604 1.00 38.56 192 SER A O 1
ATOM 1448 N N . PRO A 1 193 ? -23.654 31.535 25.698 1.00 49.53 193 PRO A N 1
ATOM 1449 C CA . PRO A 1 193 ? -22.774 31.690 26.885 1.00 49.53 193 PRO A CA 1
ATOM 1450 C C . PRO A 1 193 ? -21.894 30.442 27.167 1.00 49.53 193 PRO A C 1
ATOM 1452 O O . PRO A 1 193 ? -22.246 29.327 26.808 1.00 49.53 193 PRO A O 1
ATOM 1455 N N . GLU A 1 194 ? -20.655 30.561 27.656 1.00 32.31 194 GLU A N 1
ATOM 1456 C CA . GLU A 1 194 ? -20.233 30.818 29.054 1.00 32.31 194 GLU A CA 1
ATOM 1457 C C . GLU A 1 194 ? -20.663 29.745 30.085 1.00 32.31 194 GLU A C 1
ATOM 1459 O O . GLU A 1 194 ? -21.842 29.644 30.411 1.00 32.31 194 GLU A O 1
ATOM 1464 N N . ARG A 1 195 ? -19.688 28.999 30.656 1.00 29.95 195 ARG A N 1
ATOM 1465 C CA . ARG A 1 195 ? -19.278 29.030 32.092 1.00 29.95 195 ARG A CA 1
ATOM 1466 C C . ARG A 1 195 ? -18.463 27.785 32.520 1.00 29.95 195 ARG A C 1
ATOM 1468 O O . ARG A 1 195 ? -18.760 26.665 32.127 1.00 29.95 195 ARG A O 1
ATOM 1475 N N . ALA A 1 196 ? -17.467 27.990 33.384 1.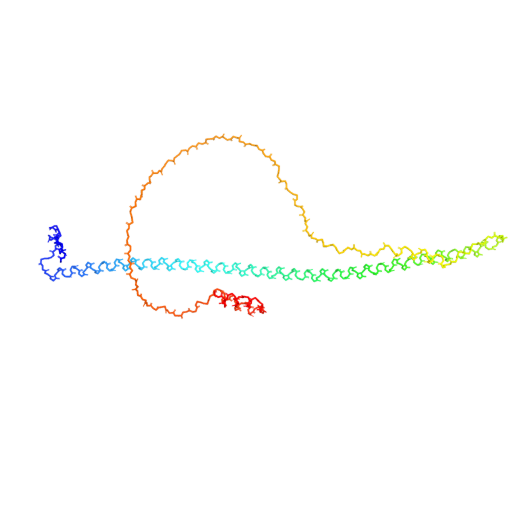00 34.12 196 ALA A N 1
ATOM 1476 C CA . ALA A 1 196 ? -16.707 26.975 34.144 1.00 34.12 196 ALA A CA 1
ATOM 1477 C C . ALA A 1 196 ? -16.624 27.432 35.629 1.00 34.12 196 ALA A C 1
ATOM 1479 O O . ALA A 1 196 ? -17.124 28.529 35.904 1.00 34.12 196 ALA A O 1
ATOM 1480 N N . PRO A 1 197 ? -15.956 26.745 36.591 1.00 58.12 197 PRO A N 1
ATOM 1481 C CA . PRO A 1 197 ? -15.441 25.366 36.682 1.00 58.12 197 PRO A CA 1
ATOM 1482 C C . PRO A 1 197 ? -16.159 24.627 37.872 1.00 58.12 197 PRO A C 1
ATOM 1484 O O . PRO A 1 197 ? -17.376 24.811 37.915 1.00 58.12 197 PRO A O 1
ATOM 1487 N N . PRO A 1 198 ? -15.579 23.801 38.802 1.00 50.94 198 PRO A N 1
ATOM 1488 C CA . PRO A 1 198 ? -14.274 23.891 39.494 1.00 50.94 198 PRO A CA 1
ATOM 1489 C C . PRO A 1 198 ? -13.406 22.605 39.467 1.00 50.94 198 PRO A C 1
ATOM 1491 O O . PRO A 1 198 ? -13.752 21.596 38.860 1.00 50.94 198 PRO A O 1
ATOM 1494 N N . GLN A 1 199 ? -12.242 22.673 40.123 1.00 38.06 199 GLN A N 1
ATOM 1495 C CA . GLN A 1 199 ? -11.274 21.581 40.326 1.00 38.06 199 GLN A CA 1
ATOM 1496 C C . GLN A 1 199 ? -11.388 21.011 41.750 1.00 38.06 199 GLN A C 1
ATOM 1498 O O . GLN A 1 199 ? -11.781 21.770 42.625 1.00 38.06 199 GLN A O 1
ATOM 1503 N N . GLU A 1 200 ? -10.924 19.774 42.006 1.00 28.98 200 GLU A N 1
ATOM 1504 C CA . GLU A 1 200 ? -10.178 19.435 43.241 1.00 28.98 200 GLU A CA 1
ATOM 1505 C C . GLU A 1 200 ? -9.449 18.060 43.208 1.00 28.98 200 GLU A C 1
ATOM 1507 O O . GLU A 1 200 ? -9.999 17.037 42.814 1.00 28.98 200 GLU A O 1
ATOM 1512 N N . SER A 1 201 ? -8.191 18.080 43.670 1.00 33.75 201 SER A N 1
ATOM 1513 C CA . SER A 1 201 ? -7.578 17.179 44.674 1.00 33.75 201 SER A CA 1
ATOM 1514 C C . SER A 1 201 ? -7.484 15.637 44.500 1.00 33.75 201 SER A C 1
ATOM 1516 O O . SER A 1 201 ? -8.272 14.867 45.030 1.00 33.75 201 SER A O 1
ATOM 1518 N N . SER A 1 202 ? -6.353 15.202 43.917 1.00 33.06 202 SER A N 1
ATOM 1519 C CA . SER A 1 202 ? -5.364 14.219 44.448 1.00 33.06 202 SER A CA 1
ATOM 1520 C C . SER A 1 202 ? -5.791 12.935 45.211 1.00 33.06 202 SER A C 1
ATOM 1522 O O . SER A 1 202 ? -6.209 13.007 46.366 1.00 33.06 202 SER A O 1
ATOM 1524 N N . SER A 1 203 ? -5.421 11.741 44.693 1.00 32.69 203 SER A N 1
ATOM 1525 C CA . SER A 1 203 ? -4.907 10.644 45.555 1.00 32.69 203 SER A CA 1
ATOM 1526 C C . SER A 1 203 ? -4.125 9.507 44.861 1.00 32.69 203 SER A C 1
ATOM 1528 O O . SER A 1 203 ? -4.069 9.423 43.637 1.00 32.69 203 SER A O 1
ATOM 1530 N N . LYS A 1 204 ? -3.474 8.661 45.682 1.00 39.09 204 LYS A N 1
ATOM 1531 C CA . LYS A 1 204 ? -2.316 7.779 45.377 1.00 39.09 204 LYS A CA 1
ATOM 1532 C C . LYS A 1 204 ? -2.265 6.574 46.366 1.00 39.09 204 LYS A C 1
ATOM 1534 O O . LYS A 1 204 ? -2.838 6.689 47.440 1.00 39.09 204 LYS A O 1
ATOM 1539 N N . VAL A 1 205 ? -1.585 5.429 46.156 1.00 43.53 205 VAL A N 1
ATOM 1540 C CA . VAL A 1 205 ? -0.681 4.991 45.063 1.00 43.53 205 VAL A CA 1
ATOM 1541 C C . VAL A 1 205 ? -1.226 3.752 44.265 1.00 43.53 205 VAL A C 1
ATOM 1543 O O . VAL A 1 205 ? -1.882 4.063 43.274 1.00 43.53 205 VAL A O 1
ATOM 1546 N N . PRO A 1 206 ? -1.021 2.421 44.544 1.00 54.09 206 PRO A N 1
ATOM 1547 C CA . PRO A 1 206 ? -1.264 1.377 43.512 1.00 54.09 206 PRO A CA 1
ATOM 1548 C C . PRO A 1 206 ? -2.015 0.095 43.980 1.00 54.09 206 PRO A C 1
ATOM 1550 O O . PRO A 1 206 ? -2.394 -0.025 45.139 1.00 54.09 206 PRO A O 1
ATOM 1553 N N . LEU A 1 207 ? -2.138 -0.913 43.098 1.00 41.72 207 LEU A N 1
ATOM 1554 C CA . LEU A 1 207 ? -1.548 -2.266 43.268 1.00 41.72 207 LEU A CA 1
ATOM 1555 C C . LEU A 1 207 ? -1.701 -3.099 41.959 1.00 41.72 207 LEU A C 1
ATOM 1557 O O . LEU A 1 207 ? -2.607 -2.808 41.178 1.00 41.72 207 LEU A O 1
ATOM 1561 N N . PRO A 1 208 ? -0.825 -4.090 41.669 1.00 53.84 208 PRO A N 1
ATOM 1562 C CA . PRO A 1 208 ? -0.741 -4.731 40.350 1.00 53.84 208 PRO A CA 1
ATOM 1563 C C . PRO A 1 208 ? -1.249 -6.184 40.322 1.00 53.84 208 PRO A C 1
ATOM 1565 O O . PRO A 1 208 ? -0.915 -6.963 41.211 1.00 53.84 208 PRO A O 1
ATOM 1568 N N . LEU A 1 209 ? -1.929 -6.599 39.243 1.00 33.72 209 LEU A N 1
ATOM 1569 C CA . LEU A 1 209 ? -2.125 -8.021 38.918 1.00 33.72 209 LEU A CA 1
ATOM 1570 C C . LEU A 1 209 ? -2.040 -8.299 37.402 1.00 33.72 209 LEU A C 1
ATOM 1572 O O . LEU A 1 209 ? -2.925 -7.940 36.635 1.00 33.72 209 LEU A O 1
ATOM 1576 N N . SER A 1 210 ? -0.946 -8.973 37.028 1.00 35.91 210 SER A N 1
ATOM 1577 C CA . SER A 1 210 ? -0.781 -9.918 35.904 1.00 35.91 210 SER A CA 1
ATOM 1578 C C . SER A 1 210 ? -1.413 -9.604 34.535 1.00 35.91 210 SER A C 1
ATOM 1580 O O . SER A 1 210 ? -2.578 -9.914 34.286 1.00 35.91 210 SER A O 1
ATOM 1582 N N . LEU A 1 211 ? -0.571 -9.185 33.581 1.00 39.47 211 LEU A N 1
ATOM 1583 C CA . LEU A 1 211 ? -0.806 -9.451 32.156 1.00 39.47 211 LEU A CA 1
ATOM 1584 C C . LEU A 1 211 ? -0.542 -10.940 31.846 1.00 39.47 211 LEU A C 1
ATOM 1586 O O . LEU A 1 211 ? 0.391 -11.510 32.418 1.00 39.47 211 LEU A O 1
ATOM 1590 N N . PRO A 1 212 ? -1.248 -11.555 30.881 1.00 40.44 212 PRO A N 1
ATOM 1591 C CA . PRO A 1 212 ? -0.732 -12.719 30.175 1.00 40.44 212 PRO A CA 1
ATOM 1592 C C . PRO A 1 212 ? 0.347 -12.279 29.172 1.00 40.44 212 PRO A C 1
ATOM 1594 O O . PRO A 1 212 ? 0.108 -11.433 28.308 1.00 40.44 212 PRO A O 1
ATOM 1597 N N . SER A 1 213 ? 1.536 -12.875 29.266 1.00 46.59 213 SER A N 1
ATOM 1598 C CA . SER A 1 213 ? 2.636 -12.646 28.326 1.00 46.59 213 SER A CA 1
ATOM 1599 C C . SER A 1 213 ? 2.274 -13.132 26.919 1.00 46.59 213 SER A C 1
ATOM 1601 O O . SER A 1 213 ? 2.394 -14.315 26.612 1.00 46.59 213 SER A O 1
ATOM 1603 N N . SER A 1 214 ? 1.879 -12.209 26.044 1.00 44.41 214 SER A N 1
ATOM 1604 C CA . SER A 1 214 ? 1.899 -12.402 24.590 1.00 44.41 214 SER A CA 1
ATOM 1605 C C . SER A 1 214 ? 2.949 -11.465 23.997 1.00 44.41 214 SER A C 1
ATOM 1607 O O . SER A 1 214 ? 3.129 -10.346 24.481 1.00 44.41 214 SER A O 1
ATOM 1609 N N . LEU A 1 215 ? 3.721 -11.949 23.018 1.00 54.56 215 LEU A N 1
ATOM 1610 C CA . LEU A 1 215 ? 4.908 -11.243 22.536 1.00 54.56 215 LEU A CA 1
ATOM 1611 C C . LEU A 1 215 ? 4.535 -9.949 21.802 1.00 54.56 215 LEU A C 1
ATOM 1613 O O . LEU A 1 215 ? 4.276 -9.953 20.596 1.00 54.56 215 LEU A O 1
ATOM 1617 N N . VAL A 1 216 ? 4.606 -8.826 22.516 1.00 48.34 216 VAL A N 1
ATOM 1618 C CA . VAL A 1 216 ? 4.648 -7.488 21.921 1.00 48.34 216 VAL A CA 1
ATOM 1619 C C . VAL A 1 216 ? 6.036 -7.290 21.307 1.00 48.34 216 VAL A C 1
ATOM 1621 O O . VAL A 1 216 ? 6.899 -6.626 21.870 1.00 48.34 216 VAL A O 1
ATOM 1624 N N . ILE A 1 217 ? 6.265 -7.931 20.157 1.00 56.84 217 ILE A N 1
ATOM 1625 C CA . ILE A 1 217 ? 7.462 -7.726 19.336 1.00 56.84 217 ILE A CA 1
ATOM 1626 C C . ILE A 1 217 ? 7.471 -6.254 18.930 1.00 56.84 217 ILE A C 1
ATOM 1628 O O . ILE A 1 217 ? 6.607 -5.820 18.159 1.00 56.84 217 ILE A O 1
ATOM 1632 N N . SER A 1 218 ? 8.432 -5.501 19.461 1.00 67.62 218 SER A N 1
ATOM 1633 C CA . SER A 1 218 ? 8.591 -4.067 19.216 1.00 67.62 218 SER A CA 1
ATOM 1634 C C . SER A 1 218 ? 8.592 -3.770 17.708 1.00 67.62 218 SER A C 1
ATOM 1636 O O . SER A 1 218 ? 9.158 -4.559 16.944 1.00 67.62 218 SER A O 1
ATOM 1638 N N . PRO A 1 219 ? 8.043 -2.632 17.237 1.00 67.00 219 PRO A N 1
ATOM 1639 C CA . PRO A 1 219 ? 8.023 -2.307 15.806 1.00 67.00 219 PRO A CA 1
ATOM 1640 C C . PRO A 1 219 ? 9.403 -2.398 15.130 1.00 67.00 219 PRO A C 1
ATOM 1642 O O . PRO A 1 219 ? 9.509 -2.872 13.999 1.00 67.00 219 PRO A O 1
ATOM 1645 N N . LEU A 1 220 ? 10.478 -2.046 15.851 1.00 63.41 220 LEU A N 1
ATOM 1646 C CA . LEU A 1 220 ? 11.853 -2.209 15.370 1.00 63.41 220 LEU A CA 1
ATOM 1647 C C . LEU A 1 220 ? 12.317 -3.672 15.286 1.00 63.41 220 LEU A C 1
ATOM 1649 O O . LEU A 1 220 ? 13.031 -4.000 14.346 1.00 63.41 220 LEU A O 1
ATOM 1653 N N . GLU A 1 221 ? 11.898 -4.576 16.178 1.00 71.25 221 GLU A N 1
ATOM 1654 C CA . GLU A 1 221 ? 12.257 -6.001 16.075 1.00 71.25 221 GLU A CA 1
ATOM 1655 C C . GLU A 1 221 ? 11.622 -6.669 14.849 1.00 71.25 221 GLU A C 1
ATOM 1657 O O . GLU A 1 221 ? 12.252 -7.521 14.217 1.00 71.25 221 GLU A O 1
ATOM 1662 N N . ARG A 1 222 ? 10.394 -6.270 14.474 1.00 75.94 222 ARG A N 1
ATOM 1663 C CA . ARG A 1 222 ? 9.817 -6.662 13.176 1.00 75.94 222 ARG A CA 1
ATOM 1664 C C . ARG A 1 222 ? 10.689 -6.137 12.037 1.00 75.94 222 ARG A C 1
ATOM 1666 O O . ARG A 1 222 ? 11.060 -6.909 11.163 1.00 75.94 222 ARG A O 1
ATOM 1673 N N . SER A 1 223 ? 11.082 -4.865 12.095 1.00 76.31 223 SER A N 1
ATOM 1674 C CA . SER A 1 223 ? 11.923 -4.225 11.075 1.00 76.31 223 SER A CA 1
ATOM 1675 C C . SER A 1 223 ? 13.297 -4.903 10.909 1.00 76.31 223 SER A C 1
ATOM 1677 O O . SER A 1 223 ? 13.724 -5.154 9.782 1.00 76.31 223 SER A O 1
ATOM 1679 N N . VAL A 1 224 ? 13.953 -5.304 12.008 1.00 81.12 224 VAL A N 1
ATOM 1680 C CA . VAL A 1 224 ? 15.207 -6.087 11.991 1.00 81.12 224 VAL A CA 1
ATOM 1681 C C . VAL A 1 224 ? 14.995 -7.459 11.346 1.00 81.12 224 VAL A C 1
ATOM 1683 O O . VAL A 1 224 ? 15.771 -7.843 10.472 1.00 81.12 224 VAL A O 1
ATOM 1686 N N . LYS A 1 225 ? 13.935 -8.189 11.723 1.00 80.56 225 LYS A N 1
ATOM 1687 C CA . LYS A 1 225 ? 13.617 -9.508 11.141 1.00 80.56 225 LYS A CA 1
ATOM 1688 C C . LYS A 1 225 ? 13.317 -9.417 9.641 1.00 80.56 225 LYS A C 1
ATOM 1690 O O . LYS A 1 225 ? 13.833 -10.229 8.876 1.00 80.56 225 LYS A O 1
ATOM 1695 N N . THR A 1 226 ? 12.560 -8.409 9.207 1.00 79.69 226 THR A N 1
ATOM 1696 C CA . THR A 1 226 ? 12.264 -8.173 7.785 1.00 79.69 226 THR A CA 1
ATOM 1697 C C . THR A 1 226 ? 13.517 -7.784 6.995 1.00 79.69 226 THR A C 1
ATOM 1699 O O . THR A 1 226 ? 13.707 -8.283 5.888 1.00 79.69 226 THR A O 1
ATOM 1702 N N . ALA A 1 227 ? 14.409 -6.957 7.556 1.00 79.56 227 ALA A N 1
ATOM 1703 C CA . ALA A 1 227 ? 15.689 -6.621 6.924 1.00 79.56 227 ALA A CA 1
ATOM 1704 C C . ALA A 1 227 ? 16.595 -7.856 6.761 1.00 79.56 227 ALA A C 1
ATOM 1706 O O . ALA A 1 227 ? 17.156 -8.069 5.688 1.00 79.56 227 ALA A O 1
ATOM 1707 N N . LEU A 1 228 ? 16.679 -8.715 7.784 1.00 77.00 228 LEU A N 1
ATOM 1708 C CA . LEU A 1 228 ? 17.446 -9.964 7.712 1.00 77.00 228 LEU A CA 1
ATOM 1709 C C . LEU A 1 228 ? 16.861 -10.936 6.673 1.00 77.00 228 LEU A C 1
ATOM 1711 O O . LEU A 1 228 ? 17.608 -11.542 5.911 1.00 77.00 228 LEU A O 1
ATOM 1715 N N . SER A 1 229 ? 15.529 -11.033 6.590 1.00 80.94 229 SER A N 1
ATOM 1716 C CA . SER A 1 229 ? 14.828 -11.866 5.600 1.00 80.94 229 SER A CA 1
ATOM 1717 C C . SER A 1 229 ? 14.984 -11.382 4.153 1.00 80.94 229 SER A C 1
ATOM 1719 O O . SER A 1 229 ? 14.768 -12.174 3.238 1.00 80.94 229 SER A O 1
ATOM 1721 N N . ARG A 1 230 ? 15.335 -10.108 3.938 1.00 83.75 230 ARG A N 1
ATOM 1722 C CA . ARG A 1 230 ? 15.638 -9.524 2.619 1.00 83.75 230 ARG A CA 1
ATOM 1723 C C . ARG A 1 230 ? 17.142 -9.520 2.291 1.00 83.75 230 ARG A C 1
ATOM 1725 O O . ARG A 1 230 ? 17.517 -9.106 1.203 1.00 83.75 230 ARG A O 1
ATOM 1732 N N . GLY A 1 231 ? 18.002 -9.997 3.199 1.00 82.06 231 GLY A N 1
ATOM 1733 C CA . GLY A 1 231 ? 19.462 -10.004 3.020 1.00 82.06 231 GLY A CA 1
ATOM 1734 C C . GLY A 1 231 ? 20.156 -8.662 3.302 1.00 82.06 231 GLY A C 1
ATOM 1735 O O . GLY A 1 231 ? 21.370 -8.552 3.131 1.00 82.06 231 GLY A O 1
ATOM 1736 N N . ASP A 1 232 ? 19.424 -7.654 3.788 1.00 84.88 232 ASP A N 1
ATOM 1737 C CA . ASP A 1 232 ? 19.919 -6.296 4.044 1.00 84.88 232 ASP A CA 1
ATOM 1738 C C . ASP A 1 232 ? 20.707 -6.206 5.368 1.00 84.88 232 ASP A C 1
ATOM 1740 O O . ASP A 1 232 ? 20.332 -5.485 6.303 1.00 84.88 232 ASP A O 1
ATOM 1744 N N . CYS A 1 233 ? 21.829 -6.925 5.469 1.00 83.38 233 CYS A N 1
ATOM 1745 C CA . CYS A 1 233 ? 22.651 -6.999 6.685 1.00 83.38 233 CYS A CA 1
ATOM 1746 C C . CYS A 1 233 ? 23.024 -5.614 7.245 1.00 83.38 233 CYS A C 1
ATOM 1748 O O . CYS A 1 233 ? 22.918 -5.386 8.448 1.00 83.38 233 CYS A O 1
ATOM 1750 N N . ASN A 1 234 ? 23.376 -4.655 6.380 1.00 82.62 234 ASN A N 1
ATOM 1751 C CA . ASN A 1 234 ? 23.705 -3.283 6.788 1.00 82.62 234 ASN A CA 1
ATOM 1752 C C . ASN A 1 234 ? 22.523 -2.572 7.473 1.00 82.62 234 ASN A C 1
ATOM 1754 O O . ASN A 1 234 ? 22.709 -1.866 8.463 1.00 82.62 234 ASN A O 1
ATOM 1758 N N . LYS A 1 235 ? 21.296 -2.786 6.983 1.00 84.38 235 LYS A N 1
ATOM 1759 C CA . LYS A 1 235 ? 20.075 -2.178 7.529 1.00 84.38 235 LYS A CA 1
ATOM 1760 C C . LYS A 1 235 ? 19.701 -2.802 8.874 1.00 84.38 235 LYS A C 1
ATOM 1762 O O . LYS A 1 235 ? 19.340 -2.081 9.802 1.00 84.38 235 LYS A O 1
ATOM 1767 N N . ALA A 1 236 ? 19.862 -4.120 9.006 1.00 83.88 236 ALA A N 1
ATOM 1768 C CA . ALA A 1 236 ? 19.696 -4.820 10.278 1.00 83.88 236 ALA A CA 1
ATOM 1769 C C . ALA A 1 236 ? 20.718 -4.354 11.336 1.00 83.88 236 ALA A C 1
ATOM 1771 O O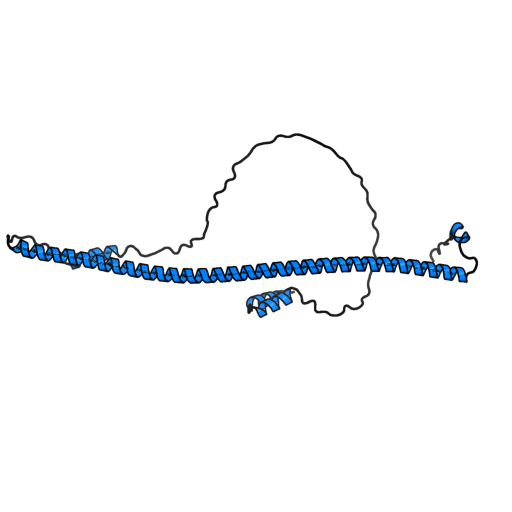 . ALA A 1 236 ? 20.337 -4.121 12.482 1.00 83.88 236 ALA A O 1
ATOM 1772 N N . ILE A 1 237 ? 21.986 -4.147 10.952 1.00 85.06 237 ILE A N 1
ATOM 1773 C CA . ILE A 1 237 ? 23.042 -3.638 11.845 1.00 85.06 237 ILE A CA 1
ATOM 1774 C C . ILE A 1 237 ? 22.717 -2.225 12.349 1.00 85.06 237 ILE A C 1
ATOM 1776 O O . ILE A 1 237 ? 22.806 -1.983 13.550 1.00 85.06 237 ILE A O 1
ATOM 1780 N N . VAL A 1 238 ? 22.289 -1.302 11.479 1.00 84.00 238 VAL A N 1
ATOM 1781 C CA . VAL A 1 238 ? 21.907 0.066 11.896 1.00 84.00 238 VAL A CA 1
ATOM 1782 C C . VAL A 1 238 ? 20.743 0.047 12.895 1.00 84.00 238 VAL A C 1
ATOM 1784 O O . VAL A 1 238 ? 20.792 0.744 13.908 1.00 84.00 238 VAL A O 1
ATOM 1787 N N . LEU A 1 239 ? 19.728 -0.788 12.657 1.00 84.44 239 LEU A N 1
ATOM 1788 C CA . LEU A 1 239 ? 18.586 -0.944 13.565 1.00 84.44 239 LEU A CA 1
ATOM 1789 C C . LEU A 1 239 ? 18.977 -1.575 14.917 1.00 84.44 239 LEU A C 1
ATOM 1791 O O . LEU A 1 239 ? 18.425 -1.191 15.946 1.00 84.44 239 LEU A O 1
ATOM 1795 N N . LEU A 1 240 ? 19.946 -2.497 14.936 1.00 83.25 240 LEU A N 1
ATOM 1796 C CA . LEU A 1 240 ? 20.510 -3.072 16.167 1.00 83.25 240 LEU A CA 1
ATOM 1797 C C . LEU A 1 240 ? 21.363 -2.061 16.949 1.00 83.25 240 LEU A C 1
ATOM 1799 O O . LEU A 1 240 ? 21.261 -1.990 18.172 1.00 83.25 240 LEU A O 1
ATOM 1803 N N . LEU A 1 241 ? 22.160 -1.233 16.267 1.00 82.12 241 LEU A N 1
ATOM 1804 C CA . LEU A 1 241 ? 22.957 -0.180 16.909 1.00 82.12 241 LEU A CA 1
ATOM 1805 C C . LEU A 1 241 ? 22.078 0.887 17.578 1.00 82.12 241 LEU A C 1
ATOM 1807 O O . LEU A 1 241 ? 22.426 1.363 18.655 1.00 82.12 241 LEU A O 1
ATOM 1811 N N . MET A 1 242 ? 20.913 1.202 17.000 1.00 79.94 242 MET A N 1
ATOM 1812 C CA . MET A 1 242 ? 19.902 2.061 17.637 1.00 79.94 242 MET A CA 1
ATOM 1813 C C . MET A 1 242 ? 19.252 1.440 18.886 1.00 79.94 242 MET A C 1
ATOM 1815 O O . MET A 1 242 ? 18.663 2.169 19.676 1.00 79.94 242 MET A O 1
ATOM 1819 N N . PHE A 1 243 ? 19.346 0.121 19.081 1.00 77.25 243 PHE A N 1
ATOM 1820 C CA . PHE A 1 243 ? 18.810 -0.568 20.262 1.00 77.25 243 PHE A CA 1
ATOM 1821 C C . PHE A 1 243 ? 19.842 -0.702 21.397 1.00 77.25 243 PHE A C 1
ATOM 1823 O O . PHE A 1 243 ? 19.470 -0.801 22.563 1.00 77.25 243 PHE A O 1
ATOM 1830 N N . CYS A 1 244 ? 21.139 -0.705 21.072 1.00 74.19 244 CYS A N 1
ATOM 1831 C CA . CYS A 1 244 ? 22.225 -0.931 22.034 1.00 74.19 244 CYS A CA 1
ATOM 1832 C C . CYS A 1 244 ? 22.901 0.342 22.575 1.00 74.19 244 CYS A C 1
ATOM 1834 O O . CYS A 1 244 ? 23.864 0.217 23.330 1.00 74.19 244 CYS A O 1
ATOM 1836 N N . ASN A 1 245 ? 22.429 1.539 22.215 1.00 61.34 245 ASN A N 1
ATOM 1837 C CA . ASN A 1 245 ? 22.975 2.808 22.704 1.00 61.34 245 ASN A CA 1
ATOM 1838 C C . ASN A 1 245 ? 21.881 3.583 23.477 1.00 61.34 245 ASN A C 1
ATOM 1840 O O . ASN A 1 245 ? 21.011 4.162 22.824 1.00 61.34 245 ASN A O 1
ATOM 1844 N N . PRO A 1 246 ? 21.858 3.511 24.825 1.00 55.09 246 PRO A N 1
ATOM 1845 C CA . PRO A 1 246 ? 20.821 4.117 25.669 1.00 55.09 246 PRO A CA 1
ATOM 1846 C C . PRO A 1 246 ? 20.976 5.635 25.861 1.00 55.09 246 PRO A C 1
ATOM 1848 O O . PRO A 1 246 ? 22.129 6.124 25.854 1.00 55.09 246 PRO A O 1
#

Foldseek 3Di:
DDDPDPPDDDPVVVVVADPDPVSNVVVVVVVVVVVVVVVVVVVVVVVVVVVVVVVVVVVVVVVVVVVVVVVVVVVVVVVVVVVVVVVVVVVVVVVVVVVVVVVVVVVVVVVVVVVVVVVVVVVVVCVVCVVDDDDDDDDPPDPVVVVVVVVVVVPPDDDDDPDDDDDDPDDDDDDDDDDDDDDDDDDDDDDDDDDDDDDDDDDDDDDDDDDDDDDPCDPLNVVLVVCVVVVVVVSNVVSVVVVPDD